Protein AF-A0A2N3W478-F1 (afdb_monomer_lite)

Sequence (252 aa):
MTTDTRVAHWLASALDTPSTAWLEWERGGAALLPTGKAFDAVRISAAIIHAAAQSGSPDAVGPYLDRIVDGPVIHDAYGAGLSYYALVPPGTIHRTTRPGVYWLLPPRGVGHLCAPAGLGQLIHLGRRVGDPPSDPGGPDLDVIAQRCRNITESAADLAHDLRMATEATHRAHGYLVEVRQALNDAAGQMPPDAPARSRVLLSITEACRQLGLTQKEDVPSQQFAHAQRLAECCIAQVALLRGLVEAPAVPP

Secondary structure (DSSP, 8-state):
----HHHHHHHHTTSSSTHHHHHHHHHHS-----SSSS-EEEEEEHHHHHHHHT---HHHHHHHHHHHH-S-EEEESSSSS-EEEEEE-TTSS-TTS-SSS--SS--SSTT----HHHHHHHHHHHHHHSPPP--SS---HHHHHHHHHHHHHTHHHHTT-HHHHHHHHHHHHHHHHHHHHHHHHHHHHS-TT-HHHHHHHHHHHHHHHHHTT-----SHHHHHHHHHHHHHHHHHHHHHHHHHHSS-----

pLDDT: mean 73.3, std 13.93, range [34.97, 95.25]

Radius of gyration: 23.48 Å; chains: 1; bounding box: 64×57×55 Å

Foldseek 3Di:
DPPPVVVLQLQLVQDPDSVQQVVCCVPPVGDDGDAQPSWHKDKDFLVVQCVVQVHSDCVSSVVVCCVPVVADWDFDPPDPTTIIIGTHGRCPPPQCAGPDDHPPDDAPDPPRDDDPVVVVVVVVVVLVVPDDPDPVDQDPLVVLLVLLVCLQVCLVVQLVPQVSLVVLQVSLLVLLVSLLNVLVVLLVPDDPPDPLNVVSVVLSVVSVVLNVPPDPPVHSNVSSVSSNVSSVSSNVSSVSSVCSVPPPDDDD

Structure (mmCIF, N/CA/C/O backbone):
data_AF-A0A2N3W478-F1
#
_entry.id   AF-A0A2N3W478-F1
#
loop_
_atom_site.group_PDB
_atom_site.id
_atom_site.type_symbol
_atom_site.label_atom_id
_atom_site.label_alt_id
_atom_site.label_comp_id
_atom_site.label_asym_id
_atom_site.label_entity_id
_atom_site.label_seq_id
_atom_site.pdbx_PDB_ins_code
_atom_site.Cartn_x
_atom_site.Cartn_y
_atom_site.Cartn_z
_atom_site.occupancy
_atom_site.B_iso_or_equiv
_atom_site.auth_seq_id
_atom_site.auth_comp_id
_atom_site.auth_asym_id
_atom_site.auth_atom_id
_atom_site.pdbx_PDB_model_num
ATOM 1 N N . MET A 1 1 ? -19.132 17.719 11.574 1.00 38.25 1 MET A N 1
ATOM 2 C CA . MET A 1 1 ? -19.525 16.301 11.439 1.00 38.25 1 MET A CA 1
ATOM 3 C C . MET A 1 1 ? -19.625 15.713 12.833 1.00 38.25 1 MET A C 1
ATOM 5 O O . MET A 1 1 ? -18.606 15.374 13.415 1.00 38.25 1 MET A O 1
ATOM 9 N N . THR A 1 2 ? -20.821 15.669 13.416 1.00 40.66 2 THR A N 1
ATOM 10 C CA . THR A 1 2 ? -21.078 14.836 14.596 1.00 40.66 2 THR A CA 1
ATOM 11 C C . THR A 1 2 ? -21.102 13.398 14.108 1.00 40.66 2 THR A C 1
ATOM 13 O O . THR A 1 2 ? -22.142 12.911 13.672 1.00 40.66 2 THR A O 1
ATOM 16 N N . THR A 1 3 ? -19.937 12.750 14.076 1.00 53.34 3 THR A N 1
ATOM 17 C CA . THR A 1 3 ? -19.871 11.292 13.964 1.00 53.34 3 THR A CA 1
ATOM 18 C C . THR A 1 3 ? -20.835 10.745 15.002 1.00 53.34 3 THR A C 1
ATOM 20 O O . THR A 1 3 ? -20.731 11.134 16.168 1.00 53.34 3 THR A O 1
ATOM 23 N N . ASP A 1 4 ? -21.806 9.935 14.576 1.00 65.81 4 ASP A N 1
ATOM 24 C CA . ASP A 1 4 ? -22.757 9.309 15.489 1.00 65.81 4 ASP A CA 1
ATOM 25 C C . ASP A 1 4 ? -21.950 8.692 16.633 1.00 65.81 4 ASP A C 1
ATOM 27 O O . ASP A 1 4 ? -21.116 7.805 16.423 1.00 65.81 4 ASP A O 1
ATOM 31 N N . THR A 1 5 ? -22.121 9.243 17.836 1.00 76.38 5 THR A N 1
ATOM 32 C CA . THR A 1 5 ? -21.303 8.932 19.011 1.00 76.38 5 THR A CA 1
ATOM 33 C C . THR A 1 5 ? -21.305 7.424 19.272 1.00 76.38 5 THR A C 1
ATOM 35 O O . THR A 1 5 ? -20.319 6.875 19.760 1.00 76.38 5 THR A O 1
ATOM 38 N N . ARG A 1 6 ? -22.361 6.721 18.838 1.00 82.00 6 ARG A N 1
ATOM 39 C CA . ARG A 1 6 ? -22.489 5.262 18.904 1.00 82.00 6 ARG A CA 1
ATOM 40 C C . ARG A 1 6 ? -21.488 4.520 18.016 1.00 82.00 6 ARG A C 1
ATOM 42 O O . ARG A 1 6 ? -20.924 3.527 18.468 1.00 82.00 6 ARG A O 1
ATOM 49 N N . VAL A 1 7 ? -21.231 4.995 16.795 1.00 83.50 7 VAL A N 1
ATOM 50 C CA . VAL A 1 7 ? -20.260 4.381 15.868 1.00 83.50 7 VAL A CA 1
ATOM 51 C C . VAL A 1 7 ? -18.844 4.531 16.413 1.00 83.50 7 VAL A C 1
ATOM 53 O O . VAL A 1 7 ? -18.089 3.562 16.451 1.00 83.50 7 VAL A O 1
ATOM 56 N N . ALA A 1 8 ? -18.497 5.723 16.897 1.00 85.62 8 ALA A N 1
ATOM 57 C CA . ALA A 1 8 ? -17.187 5.971 17.485 1.00 85.62 8 ALA A CA 1
ATOM 58 C C . ALA A 1 8 ? -16.980 5.172 18.791 1.00 85.62 8 ALA A C 1
ATOM 60 O O . ALA A 1 8 ? -15.915 4.589 18.983 1.00 85.62 8 ALA A O 1
ATOM 61 N N . HIS A 1 9 ? -18.013 5.024 19.633 1.00 89.25 9 HIS A N 1
ATOM 62 C CA . HIS A 1 9 ? -17.968 4.112 20.786 1.00 89.25 9 HIS A CA 1
ATOM 63 C C . HIS A 1 9 ? -17.749 2.652 20.389 1.00 89.25 9 HIS A C 1
ATOM 65 O O . HIS A 1 9 ? -16.938 1.968 21.014 1.00 89.25 9 HIS A O 1
ATOM 71 N N . TRP A 1 10 ? -18.448 2.172 19.359 1.00 91.56 10 TRP A N 1
ATOM 72 C CA . TRP A 1 10 ? -18.263 0.811 18.862 1.00 91.56 10 TRP A CA 1
ATOM 73 C C . TRP A 1 10 ? -16.839 0.591 18.331 1.00 91.56 10 TRP A C 1
ATOM 75 O O . TRP A 1 10 ? -16.187 -0.369 18.733 1.00 91.56 10 TRP A O 1
ATOM 85 N N . LEU A 1 11 ? -16.304 1.511 17.525 1.00 88.88 11 LEU A N 1
ATOM 86 C CA . LEU A 1 11 ? -14.921 1.443 17.039 1.00 88.88 11 LEU A CA 1
ATOM 87 C C . LEU A 1 11 ? -13.893 1.459 18.184 1.00 88.88 11 LEU A C 1
ATOM 89 O O . LEU A 1 11 ? -12.990 0.623 18.209 1.00 88.88 11 LEU A O 1
ATOM 93 N N . ALA A 1 12 ? -14.056 2.352 19.165 1.00 91.56 12 ALA A N 1
ATOM 94 C CA . ALA A 1 12 ? -13.165 2.452 20.323 1.00 91.56 12 ALA A CA 1
ATOM 95 C C . ALA A 1 12 ? -13.177 1.180 21.192 1.00 91.56 12 ALA A C 1
ATOM 97 O O . ALA A 1 12 ? -12.168 0.853 21.816 1.00 91.56 12 ALA A O 1
ATOM 98 N N . SER A 1 13 ? -14.287 0.430 21.202 1.00 91.19 13 SER A N 1
ATOM 99 C CA . SER A 1 13 ? -14.413 -0.830 21.953 1.00 91.19 13 SER A CA 1
ATOM 100 C C . SER A 1 13 ? -13.508 -1.964 21.448 1.00 91.19 13 SER A C 1
ATOM 102 O O . SER A 1 13 ? -13.367 -2.981 22.125 1.00 91.19 13 SER A O 1
ATOM 104 N N . ALA A 1 14 ? -12.861 -1.800 20.287 1.00 89.75 14 ALA A N 1
ATOM 105 C CA . ALA A 1 14 ? -11.840 -2.731 19.812 1.00 89.75 14 ALA A CA 1
ATOM 106 C C . ALA A 1 14 ? -10.592 -2.765 20.721 1.00 89.75 14 ALA A C 1
ATOM 108 O O . ALA A 1 14 ? -9.915 -3.793 20.797 1.00 89.75 14 ALA A O 1
ATOM 109 N N . LEU A 1 15 ? -10.288 -1.660 21.412 1.00 90.44 15 LEU A N 1
ATOM 110 C CA . LEU A 1 15 ? -9.182 -1.553 22.365 1.00 90.44 15 LEU A CA 1
ATOM 111 C C . LEU A 1 15 ? -9.596 -2.048 23.755 1.00 90.44 15 LEU A C 1
ATOM 113 O O . LEU A 1 15 ? -10.727 -1.843 24.185 1.00 90.44 15 LEU A O 1
ATOM 117 N N . ASP A 1 16 ? -8.642 -2.612 24.502 1.00 91.38 16 ASP A N 1
ATOM 118 C CA . ASP A 1 16 ? -8.857 -2.966 25.916 1.00 91.38 16 ASP A CA 1
ATOM 119 C C . ASP A 1 16 ? -9.145 -1.734 26.789 1.00 91.38 16 ASP A C 1
ATOM 121 O O . ASP A 1 16 ? -9.854 -1.824 27.789 1.00 91.38 16 ASP A O 1
ATOM 125 N N . THR A 1 17 ? -8.650 -0.569 26.363 1.00 95.25 17 THR A N 1
ATOM 126 C CA . THR A 1 17 ? -8.868 0.728 27.007 1.00 95.25 17 THR A CA 1
ATOM 127 C C . THR A 1 17 ? -9.455 1.711 25.982 1.00 95.25 17 THR A C 1
ATOM 129 O O . THR A 1 17 ? -8.699 2.408 25.304 1.00 95.25 17 THR A O 1
ATOM 132 N N . PRO A 1 18 ? -10.793 1.804 25.834 1.00 93.69 18 PRO A N 1
ATOM 133 C CA . PRO A 1 18 ? -11.422 2.638 24.802 1.00 93.69 18 PRO A CA 1
ATOM 134 C C . PRO A 1 18 ? -11.070 4.132 24.873 1.00 93.69 18 PRO A C 1
ATOM 136 O O . PRO A 1 18 ? -11.060 4.801 23.843 1.00 93.69 18 PRO A O 1
ATOM 139 N N . SER A 1 19 ? -10.740 4.665 26.060 1.00 93.56 19 SER A N 1
ATOM 140 C CA . SER A 1 19 ? -10.262 6.050 26.246 1.00 93.56 19 SER A CA 1
ATOM 141 C C . SER A 1 19 ? -9.011 6.381 25.431 1.00 93.56 19 SER A C 1
ATOM 143 O O . SER A 1 19 ? -8.827 7.539 25.061 1.00 93.56 19 SER A O 1
ATOM 145 N N . THR A 1 20 ? -8.194 5.383 25.084 1.00 93.56 20 THR A N 1
ATOM 146 C CA . THR A 1 20 ? -7.028 5.563 24.214 1.00 93.56 20 THR A CA 1
ATOM 147 C C . THR A 1 20 ? -7.430 6.012 22.809 1.00 93.56 20 THR A C 1
ATOM 149 O O . THR A 1 20 ? -6.834 6.958 22.305 1.00 93.56 20 THR A O 1
ATOM 152 N N . ALA A 1 21 ? -8.468 5.420 22.202 1.00 92.31 21 ALA A N 1
ATOM 153 C CA . ALA A 1 21 ? -8.918 5.825 20.865 1.00 92.31 21 ALA A CA 1
ATOM 154 C C . ALA A 1 21 ? -9.397 7.281 20.842 1.00 92.31 21 ALA A C 1
ATOM 156 O O . ALA A 1 21 ? -9.048 8.031 19.937 1.00 92.31 21 ALA A O 1
ATOM 157 N N . TRP A 1 22 ? -10.148 7.697 21.865 1.00 93.81 22 TRP A N 1
ATOM 158 C CA . TRP A 1 22 ? -10.624 9.076 21.987 1.00 93.81 22 TRP A CA 1
ATOM 159 C C . TRP A 1 22 ? -9.470 10.068 22.102 1.00 93.81 22 TRP A C 1
ATOM 161 O O . TRP A 1 22 ? -9.439 11.060 21.379 1.00 93.81 22 TRP A O 1
ATOM 171 N N . LEU A 1 23 ? -8.484 9.758 22.946 1.00 91.75 23 LEU A N 1
ATOM 172 C CA . LEU A 1 23 ? -7.298 10.591 23.119 1.00 91.75 23 LEU A CA 1
ATOM 173 C C . LEU A 1 23 ? -6.479 10.709 21.826 1.00 91.75 23 LEU A C 1
ATOM 175 O O . LEU A 1 23 ? -5.970 11.783 21.509 1.00 91.75 23 LEU A O 1
ATOM 179 N N . GLU A 1 24 ? -6.338 9.611 21.084 1.00 91.12 24 GLU A N 1
ATOM 180 C CA . GLU A 1 24 ? -5.641 9.583 19.796 1.00 91.12 24 GLU A CA 1
ATOM 181 C C . GLU A 1 24 ? -6.399 10.373 18.721 1.00 91.12 24 GLU A C 1
ATOM 183 O O . GLU A 1 24 ? -5.792 11.178 18.012 1.00 91.12 24 GLU A O 1
ATOM 188 N N . TRP A 1 25 ? -7.726 10.238 18.646 1.00 89.50 25 TRP A N 1
ATOM 189 C CA . TRP A 1 25 ? -8.553 11.046 17.748 1.00 89.50 25 TRP A CA 1
ATOM 190 C C . TRP A 1 25 ? -8.471 12.540 18.069 1.00 89.50 25 TRP A C 1
ATOM 192 O O . TRP A 1 25 ? -8.312 13.340 17.150 1.00 89.50 25 TRP A O 1
ATOM 202 N N . GLU A 1 26 ? -8.514 12.922 19.347 1.00 90.38 26 GLU A N 1
ATOM 203 C CA . GLU A 1 26 ? -8.394 14.322 19.774 1.00 90.38 26 GLU A CA 1
ATOM 204 C C . GLU A 1 26 ? -7.015 14.920 19.468 1.00 90.38 26 GLU A C 1
ATOM 206 O O . GLU A 1 26 ? -6.920 16.083 19.078 1.00 90.38 26 GLU A O 1
ATOM 211 N N . ARG A 1 27 ? -5.937 14.146 19.647 1.00 85.25 27 ARG A N 1
ATOM 212 C CA . ARG A 1 27 ? -4.558 14.646 19.509 1.00 85.25 27 ARG A CA 1
ATOM 213 C C . ARG A 1 27 ? -3.998 14.559 18.096 1.00 85.25 27 ARG A C 1
ATOM 215 O O . ARG A 1 27 ? -3.199 15.408 17.716 1.00 85.25 27 ARG A O 1
ATOM 222 N N . GLY A 1 28 ? -4.347 13.511 17.357 1.00 72.62 28 GLY A N 1
ATOM 223 C CA . GLY A 1 28 ? -3.709 13.156 16.088 1.00 72.62 28 GLY A CA 1
ATOM 224 C C . GLY A 1 28 ? -4.679 12.935 14.933 1.00 72.62 28 GLY A C 1
ATOM 225 O O . GLY A 1 28 ? -4.234 12.653 13.824 1.00 72.62 28 GLY A O 1
ATOM 226 N N . GLY A 1 29 ? -5.992 13.036 15.166 1.00 80.00 29 GLY A N 1
ATOM 227 C CA . GLY A 1 29 ? -7.019 12.847 14.138 1.00 80.00 29 GLY A CA 1
ATOM 228 C C . GLY A 1 29 ? -7.206 11.399 13.665 1.00 80.00 29 GLY A C 1
ATOM 229 O O . GLY A 1 29 ? -8.068 11.146 12.827 1.00 80.00 29 GLY A O 1
ATOM 230 N N . ALA A 1 30 ? -6.443 10.439 14.196 1.00 84.25 30 ALA A N 1
ATOM 231 C CA . ALA A 1 30 ? -6.532 9.019 13.867 1.00 84.25 30 ALA A CA 1
ATOM 232 C C . ALA A 1 30 ? -6.141 8.160 15.079 1.00 84.25 30 ALA A C 1
ATOM 234 O O . ALA A 1 30 ? -5.284 8.563 15.859 1.00 84.25 30 ALA A O 1
ATOM 235 N N . ALA A 1 31 ? -6.752 6.977 15.202 1.00 87.56 31 ALA A N 1
ATOM 236 C CA . ALA A 1 31 ? -6.444 5.992 16.237 1.00 87.56 31 ALA A CA 1
ATOM 237 C C . ALA A 1 31 ? -6.191 4.616 15.613 1.00 87.56 31 ALA A C 1
ATOM 239 O O . ALA A 1 31 ? -6.851 4.247 14.635 1.00 87.56 31 ALA A O 1
ATOM 240 N N . LEU A 1 32 ? -5.260 3.848 16.181 1.00 88.38 32 LEU A N 1
ATOM 241 C CA . LEU A 1 32 ? -4.978 2.483 15.727 1.00 88.38 32 LEU A CA 1
ATOM 242 C C . LEU A 1 32 ? -5.897 1.488 16.440 1.00 88.38 32 LEU A C 1
ATOM 244 O O . LEU A 1 32 ? -5.800 1.278 17.646 1.00 88.38 32 LEU A O 1
ATOM 248 N N . LEU A 1 33 ? -6.777 0.835 15.678 1.00 87.38 33 LEU A N 1
ATOM 249 C CA . LEU A 1 33 ? -7.754 -0.111 16.217 1.00 87.38 33 LEU A CA 1
ATOM 250 C C . LEU A 1 33 ? -7.366 -1.557 15.867 1.00 87.38 33 LEU A C 1
ATOM 252 O O . LEU A 1 33 ? -7.196 -1.875 14.685 1.00 87.38 33 LEU A O 1
ATOM 256 N N . PRO A 1 34 ? -7.228 -2.459 16.856 1.00 85.81 34 PRO A N 1
ATOM 257 C CA . PRO A 1 34 ? -6.889 -3.849 16.597 1.00 85.81 34 PRO A CA 1
ATOM 258 C C . PRO A 1 34 ? -8.088 -4.603 16.013 1.00 85.81 34 PRO A C 1
ATOM 260 O O . PRO A 1 34 ? -9.225 -4.477 16.463 1.00 85.81 34 PRO A O 1
ATOM 263 N N . THR A 1 35 ? -7.813 -5.453 15.032 1.00 85.94 35 THR A N 1
ATOM 264 C CA . THR A 1 35 ? -8.808 -6.318 14.387 1.00 85.94 35 THR A CA 1
ATOM 265 C C . THR A 1 35 ? -8.951 -7.673 15.091 1.00 85.94 35 THR A C 1
ATOM 267 O O . THR A 1 35 ? -8.080 -8.142 15.833 1.00 85.94 35 THR A O 1
ATOM 270 N N . GLY A 1 36 ? -10.085 -8.324 14.852 1.00 81.38 36 GLY A N 1
ATOM 271 C CA . GLY A 1 36 ? -10.502 -9.629 15.359 1.00 81.38 36 GLY A CA 1
ATOM 272 C C . GLY A 1 36 ? -10.881 -9.663 16.838 1.00 81.38 36 GLY A C 1
ATOM 273 O O . GLY A 1 36 ? -10.791 -10.720 17.461 1.00 81.38 36 GLY A O 1
ATOM 274 N N . LYS A 1 37 ? -11.289 -8.512 17.389 1.00 84.50 37 LYS A N 1
ATOM 275 C CA . LYS A 1 37 ? -12.101 -8.412 18.614 1.00 84.50 37 LYS A CA 1
ATOM 276 C C . LYS A 1 37 ? -13.509 -7.931 18.273 1.00 84.50 37 LYS A C 1
ATOM 278 O O . LYS A 1 37 ? -14.432 -8.733 18.272 1.00 84.50 37 LYS A O 1
ATOM 283 N N . ALA A 1 38 ? -13.651 -6.646 17.950 1.00 87.00 38 ALA A N 1
ATOM 284 C CA . ALA A 1 38 ? -14.941 -6.044 17.606 1.00 87.00 38 ALA A CA 1
ATOM 285 C C . ALA A 1 38 ? -15.313 -6.244 16.125 1.00 87.00 38 ALA A C 1
ATOM 287 O O . ALA A 1 38 ? -16.485 -6.392 15.795 1.00 87.00 38 ALA A O 1
ATOM 288 N N . PHE A 1 39 ? -14.311 -6.266 15.245 1.00 88.38 39 PHE A N 1
ATOM 289 C CA . PHE A 1 39 ? -14.450 -6.439 13.800 1.00 88.38 39 PHE A CA 1
ATOM 290 C C . PHE A 1 39 ? -13.136 -6.957 13.208 1.00 88.38 39 PHE A C 1
ATOM 292 O O . PHE A 1 39 ? -12.075 -6.790 13.810 1.00 88.38 39 PHE A O 1
ATOM 299 N N . ASP A 1 40 ? -13.194 -7.537 12.017 1.00 86.69 40 ASP A N 1
ATOM 300 C CA . ASP A 1 40 ? -12.048 -7.667 11.115 1.00 86.69 40 ASP A CA 1
ATOM 301 C C . ASP A 1 40 ? -12.148 -6.615 9.996 1.00 86.69 40 ASP A C 1
ATOM 303 O O . ASP A 1 40 ? -13.207 -6.026 9.782 1.00 86.69 40 ASP A O 1
ATOM 307 N N . ALA A 1 41 ? -11.051 -6.362 9.278 1.00 87.31 41 ALA A N 1
ATOM 308 C CA . ALA A 1 41 ? -11.027 -5.411 8.167 1.00 87.31 41 ALA A CA 1
ATOM 309 C C . ALA A 1 41 ? -10.408 -6.045 6.918 1.00 87.31 41 ALA A C 1
ATOM 311 O O . ALA A 1 41 ? -9.288 -6.561 6.965 1.00 87.31 41 ALA A O 1
ATOM 312 N N . VAL A 1 42 ? -11.124 -5.973 5.796 1.00 86.44 42 VAL A N 1
ATOM 313 C CA . VAL A 1 42 ? -10.635 -6.415 4.486 1.00 86.44 42 VAL A CA 1
ATOM 314 C C . VAL A 1 42 ? -10.192 -5.193 3.695 1.00 86.44 42 VAL A C 1
ATOM 316 O O . VAL A 1 42 ? -11.011 -4.341 3.358 1.00 86.44 42 VAL A O 1
ATOM 319 N N . ARG A 1 43 ? -8.892 -5.110 3.393 1.00 86.62 43 ARG A N 1
ATOM 320 C CA . ARG A 1 43 ? -8.332 -4.051 2.547 1.00 86.62 43 ARG A CA 1
ATOM 321 C C . ARG A 1 43 ? -8.582 -4.368 1.073 1.00 86.62 43 ARG A C 1
ATOM 323 O O . ARG A 1 43 ? -8.152 -5.409 0.582 1.00 86.62 43 ARG A O 1
ATOM 330 N N . ILE A 1 44 ? -9.210 -3.438 0.367 1.00 83.75 44 ILE A N 1
ATOM 331 C CA . ILE A 1 44 ? -9.535 -3.510 -1.057 1.00 83.75 44 ILE A CA 1
ATOM 332 C C . ILE A 1 44 ? -8.904 -2.299 -1.749 1.00 83.75 44 ILE A C 1
ATOM 334 O O . ILE A 1 44 ? -9.025 -1.169 -1.279 1.00 83.75 44 ILE A O 1
ATOM 338 N N . SER A 1 45 ? -8.215 -2.524 -2.868 1.00 85.25 45 SER A N 1
ATOM 339 C CA . SER A 1 45 ? -7.643 -1.433 -3.668 1.00 85.25 45 SER A CA 1
ATOM 340 C C . SER A 1 45 ? -8.747 -0.550 -4.252 1.00 85.25 45 SER A C 1
ATOM 342 O O . SER A 1 45 ? -9.725 -1.069 -4.796 1.00 85.25 45 SER A O 1
ATOM 344 N N . ALA A 1 46 ? -8.570 0.775 -4.216 1.00 81.94 46 ALA A N 1
ATOM 345 C CA . ALA A 1 46 ? -9.487 1.706 -4.868 1.00 81.94 46 ALA A CA 1
ATOM 346 C C . ALA A 1 46 ? -9.646 1.422 -6.361 1.00 81.94 46 ALA A C 1
ATOM 348 O O . ALA A 1 46 ? -10.754 1.544 -6.865 1.00 81.94 46 ALA A O 1
ATOM 349 N N . ALA A 1 47 ? -8.600 0.947 -7.048 1.00 79.44 47 ALA A N 1
ATOM 350 C CA . ALA A 1 47 ? -8.695 0.589 -8.463 1.00 79.44 47 ALA A CA 1
ATOM 351 C C . ALA A 1 47 ? -9.778 -0.477 -8.724 1.00 79.44 47 ALA A C 1
ATOM 353 O O . ALA A 1 47 ? -10.511 -0.381 -9.703 1.00 79.44 47 ALA A O 1
ATOM 354 N N . ILE A 1 48 ? -9.924 -1.456 -7.822 1.00 85.81 48 ILE A N 1
ATOM 355 C CA . ILE A 1 48 ? -10.949 -2.507 -7.930 1.00 85.81 48 ILE A CA 1
ATOM 356 C C . ILE A 1 48 ? -12.340 -1.916 -7.687 1.00 85.81 48 ILE A C 1
ATOM 358 O O . ILE A 1 48 ? -13.258 -2.163 -8.466 1.00 85.81 48 ILE A O 1
ATOM 362 N N . ILE A 1 49 ? -12.495 -1.116 -6.627 1.00 85.56 49 ILE A N 1
ATOM 363 C CA . ILE A 1 49 ? -13.780 -0.493 -6.285 1.00 85.56 49 ILE A CA 1
ATOM 364 C C . ILE A 1 49 ? -14.233 0.480 -7.373 1.00 85.56 49 ILE A C 1
ATOM 366 O O . ILE A 1 49 ? -15.386 0.432 -7.788 1.00 85.56 49 ILE A O 1
ATOM 370 N N . HIS A 1 50 ? -13.338 1.334 -7.867 1.00 86.75 50 HIS A N 1
ATOM 371 C CA . HIS A 1 50 ? -13.651 2.337 -8.885 1.00 86.75 50 HIS A CA 1
ATOM 372 C C . HIS A 1 50 ? -13.966 1.702 -10.233 1.00 86.75 50 HIS A C 1
ATOM 374 O O . HIS A 1 50 ? -14.887 2.153 -10.907 1.00 86.75 50 HIS A O 1
ATOM 380 N N . ALA A 1 51 ? -13.264 0.627 -10.608 1.00 83.50 51 ALA A N 1
ATOM 381 C CA . ALA A 1 51 ? -13.601 -0.144 -11.801 1.00 83.50 51 ALA A CA 1
ATOM 382 C C . ALA A 1 51 ? -14.995 -0.781 -11.682 1.00 83.50 51 ALA A C 1
ATOM 384 O O . ALA A 1 51 ? -15.793 -0.694 -12.613 1.00 83.50 51 ALA A O 1
ATOM 385 N N . ALA A 1 52 ? -15.317 -1.368 -10.525 1.00 85.06 52 ALA A N 1
ATOM 386 C 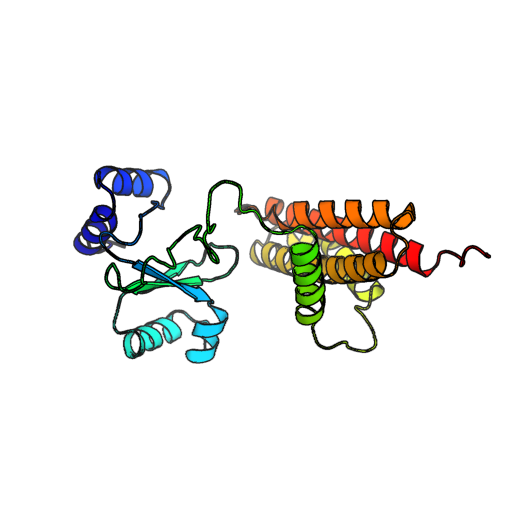CA . ALA A 1 52 ? -16.617 -1.991 -10.284 1.00 85.06 52 ALA A CA 1
ATOM 387 C C . ALA A 1 52 ? -17.765 -0.962 -10.238 1.00 85.06 52 ALA A C 1
ATOM 389 O O . ALA A 1 52 ? -18.832 -1.195 -10.803 1.00 85.06 52 ALA A O 1
ATOM 390 N N . ALA A 1 53 ? -17.524 0.200 -9.627 1.00 85.81 53 ALA A N 1
ATOM 391 C CA . ALA A 1 53 ? -18.461 1.321 -9.573 1.00 85.81 53 ALA A CA 1
ATOM 392 C C . ALA A 1 53 ? -18.501 2.153 -10.870 1.00 85.81 53 ALA A C 1
ATOM 394 O O . ALA A 1 53 ? -19.323 3.061 -10.983 1.00 85.81 53 ALA A O 1
ATOM 395 N N . GLN A 1 54 ? -17.601 1.879 -11.824 1.00 88.31 54 GLN A N 1
ATOM 396 C CA . GLN A 1 54 ? -17.366 2.670 -13.040 1.00 88.31 54 GLN A CA 1
ATOM 397 C C . GLN A 1 54 ? -17.165 4.171 -12.760 1.00 88.31 54 GLN A C 1
ATOM 399 O O . GLN A 1 54 ? -17.540 5.031 -13.556 1.00 88.31 54 GLN A O 1
ATOM 404 N N . SER A 1 55 ? -16.597 4.500 -11.598 1.00 84.31 55 SER A N 1
ATOM 405 C CA . SER A 1 55 ? -16.406 5.873 -11.137 1.00 84.31 55 SER A CA 1
ATOM 406 C C . SER A 1 55 ? -15.412 5.934 -9.981 1.00 84.31 55 SER A C 1
ATOM 408 O O . SER A 1 55 ? -15.414 5.068 -9.110 1.00 84.31 55 SER A O 1
ATOM 410 N N . GLY A 1 56 ? -14.596 6.990 -9.947 1.00 79.94 56 GLY A N 1
ATOM 411 C CA . GLY A 1 56 ? -13.780 7.355 -8.782 1.00 79.94 56 GLY A CA 1
ATOM 412 C C . GLY A 1 56 ? -14.448 8.379 -7.858 1.00 79.94 56 GLY A C 1
ATOM 413 O O . GLY A 1 56 ? -13.887 8.720 -6.819 1.00 79.94 56 GLY A O 1
ATOM 414 N N . SER A 1 57 ? -15.628 8.892 -8.232 1.00 82.69 57 SER A N 1
ATOM 415 C CA . SER A 1 57 ? -16.337 9.904 -7.444 1.00 82.69 57 SER A CA 1
ATOM 416 C C . SER A 1 57 ? -16.948 9.284 -6.181 1.00 82.69 57 SER A C 1
ATOM 418 O O . SER A 1 57 ? -17.703 8.313 -6.302 1.00 82.69 57 SER A O 1
ATOM 420 N N . PRO A 1 58 ? -16.709 9.854 -4.982 1.00 79.94 58 PRO A N 1
ATOM 421 C CA . PRO A 1 58 ? -17.346 9.404 -3.745 1.00 79.94 58 PRO A CA 1
ATOM 422 C C . PRO A 1 58 ? -18.878 9.341 -3.832 1.00 79.94 58 PRO A C 1
ATOM 424 O O . PRO A 1 58 ? -19.471 8.394 -3.318 1.00 79.94 58 PRO A O 1
ATOM 427 N N . ASP A 1 59 ? -19.501 10.280 -4.553 1.00 84.25 59 ASP A N 1
ATOM 428 C CA . ASP A 1 59 ? -20.961 10.367 -4.710 1.00 84.25 59 ASP A CA 1
ATOM 429 C C . ASP A 1 59 ? -21.549 9.195 -5.510 1.00 84.25 59 ASP A C 1
ATOM 431 O O . ASP A 1 59 ? -22.715 8.846 -5.344 1.00 84.25 59 ASP A O 1
ATOM 435 N N . ALA A 1 60 ? -20.744 8.567 -6.370 1.00 84.06 60 ALA A N 1
ATOM 436 C CA . ALA A 1 60 ? -21.138 7.381 -7.127 1.00 84.06 60 ALA A CA 1
ATOM 437 C C . ALA A 1 60 ? -20.723 6.084 -6.414 1.00 84.06 60 ALA A C 1
ATOM 439 O O . ALA A 1 60 ? -21.474 5.108 -6.393 1.00 84.06 60 ALA A O 1
ATOM 440 N N . VAL A 1 61 ? -19.534 6.076 -5.804 1.00 86.88 61 VAL A N 1
ATOM 441 C CA . VAL A 1 61 ? -18.972 4.902 -5.125 1.00 86.88 61 VAL A CA 1
ATOM 442 C C . VAL A 1 61 ? -19.734 4.575 -3.840 1.00 86.88 61 VAL A C 1
ATOM 444 O O . VAL A 1 61 ? -19.979 3.401 -3.577 1.00 86.88 61 VAL A O 1
ATOM 447 N N . GLY A 1 62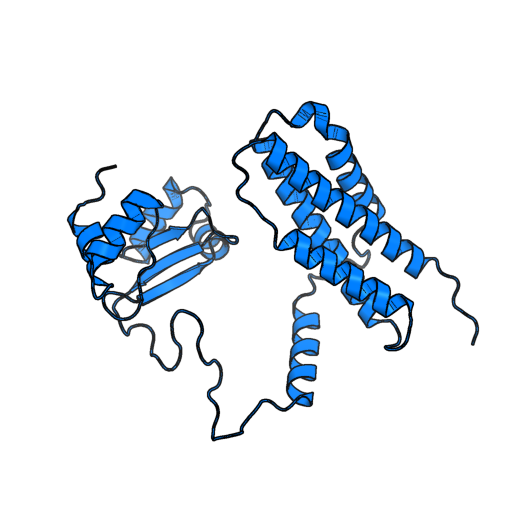 ? -20.150 5.578 -3.060 1.00 86.88 62 GLY A N 1
ATOM 448 C CA . GLY A 1 62 ? -20.893 5.379 -1.810 1.00 86.88 62 GLY A CA 1
ATOM 449 C C . GLY A 1 62 ? -22.190 4.581 -2.006 1.00 86.88 62 GLY A C 1
ATOM 450 O O . GLY A 1 62 ? -22.295 3.480 -1.466 1.00 86.88 62 GLY A O 1
ATOM 451 N N . PRO A 1 63 ? -23.140 5.054 -2.838 1.00 89.62 63 PRO A N 1
ATOM 452 C CA . PRO A 1 63 ? -24.378 4.324 -3.135 1.00 89.62 63 PRO A CA 1
ATOM 453 C C . PRO A 1 63 ? -24.163 2.980 -3.845 1.00 89.62 63 PRO A C 1
ATOM 455 O O . PRO A 1 63 ? -25.019 2.096 -3.804 1.00 89.62 63 PRO A O 1
ATOM 458 N N . TYR A 1 64 ? -23.046 2.810 -4.556 1.00 90.06 64 TYR A N 1
ATOM 459 C CA . TYR A 1 64 ? -22.678 1.518 -5.129 1.00 90.06 64 TYR A CA 1
ATOM 460 C C . TYR A 1 64 ? -22.265 0.519 -4.039 1.00 90.06 64 TYR A C 1
ATOM 462 O O . TYR A 1 64 ? -22.790 -0.592 -4.008 1.00 90.06 64 TYR A O 1
ATOM 470 N N . LEU A 1 65 ? -21.365 0.917 -3.135 1.00 85.75 65 LEU A N 1
ATOM 471 C CA . LEU A 1 65 ? -20.896 0.071 -2.037 1.00 85.75 65 LEU A CA 1
ATOM 472 C C . LEU A 1 65 ? -22.019 -0.280 -1.061 1.00 85.75 65 LEU A C 1
ATOM 474 O O . LEU A 1 65 ? -22.101 -1.435 -0.656 1.00 85.75 65 LEU A O 1
ATOM 478 N N . ASP A 1 66 ? -22.897 0.673 -0.750 1.00 85.31 66 ASP A N 1
ATOM 479 C CA . ASP A 1 66 ? -24.062 0.464 0.118 1.00 85.31 66 ASP A CA 1
ATOM 480 C C . ASP A 1 66 ? -24.941 -0.696 -0.383 1.00 85.31 66 ASP A C 1
ATOM 482 O O . ASP A 1 66 ? -25.276 -1.606 0.368 1.00 85.31 66 ASP A O 1
ATOM 486 N N . ARG A 1 67 ? -25.199 -0.752 -1.697 1.00 85.25 67 ARG A N 1
ATOM 487 C CA . ARG A 1 67 ? -26.010 -1.817 -2.314 1.00 85.25 67 ARG A CA 1
ATOM 488 C C . ARG A 1 67 ? -25.333 -3.186 -2.371 1.00 85.25 67 ARG A C 1
ATOM 490 O O . ARG A 1 67 ? -26.034 -4.190 -2.441 1.00 85.25 67 ARG A O 1
ATOM 497 N N . ILE A 1 68 ? -24.004 -3.230 -2.470 1.00 85.88 68 ILE A N 1
ATOM 498 C CA . ILE A 1 68 ? -23.261 -4.468 -2.764 1.00 85.88 68 ILE A CA 1
ATOM 499 C C . ILE A 1 68 ? -22.674 -5.095 -1.499 1.00 85.88 68 ILE A C 1
ATOM 501 O O . ILE A 1 68 ? -22.645 -6.318 -1.384 1.00 85.88 68 ILE A O 1
ATOM 505 N N . VAL A 1 69 ? -22.163 -4.271 -0.582 1.00 81.25 69 VAL A N 1
ATOM 506 C CA . VAL A 1 69 ? -21.477 -4.726 0.635 1.00 81.25 69 VAL A CA 1
ATOM 507 C C . VAL A 1 69 ? -22.438 -4.806 1.821 1.00 81.25 69 VAL A C 1
ATOM 509 O O . VAL A 1 69 ? -22.191 -5.619 2.706 1.00 81.25 69 VAL A O 1
ATOM 512 N N . ASP A 1 70 ? -23.513 -4.003 1.826 1.00 79.94 70 ASP A N 1
ATOM 513 C CA . ASP A 1 70 ? -24.510 -3.945 2.909 1.00 79.94 70 ASP A CA 1
ATOM 514 C C . ASP A 1 70 ? -23.846 -3.819 4.295 1.00 79.94 70 ASP A C 1
ATOM 516 O O . ASP A 1 70 ? -24.070 -4.596 5.224 1.00 79.94 70 ASP A O 1
ATOM 520 N N . GLY A 1 71 ? -22.907 -2.874 4.410 1.00 83.69 71 GLY A N 1
ATOM 521 C CA . GLY A 1 71 ? -22.083 -2.746 5.603 1.00 83.69 71 GLY A CA 1
ATOM 522 C C . GLY A 1 71 ? -21.089 -1.583 5.575 1.00 83.69 71 GLY A C 1
ATOM 523 O O . GLY A 1 71 ? -20.877 -0.944 4.542 1.00 83.69 71 GLY A O 1
ATOM 524 N N . PRO A 1 72 ? -20.461 -1.288 6.727 1.00 85.69 72 PRO A N 1
ATOM 525 C CA . PRO A 1 72 ? -19.559 -0.156 6.869 1.00 85.69 72 PRO A CA 1
ATOM 526 C C . PRO A 1 72 ? -18.250 -0.363 6.097 1.00 85.69 72 PRO A C 1
ATOM 528 O O . PRO A 1 72 ? -17.527 -1.345 6.286 1.00 85.69 72 PRO A O 1
ATOM 531 N N . VAL A 1 73 ? -17.911 0.631 5.277 1.00 87.38 73 VAL A N 1
ATOM 532 C CA . VAL A 1 73 ? -16.645 0.708 4.547 1.00 87.38 73 VAL A CA 1
ATOM 533 C C . VAL A 1 73 ? -15.942 2.011 4.906 1.00 87.38 73 VAL A C 1
ATOM 535 O O . VAL A 1 73 ? -16.513 3.093 4.784 1.00 87.38 73 VAL A O 1
ATOM 538 N N . ILE A 1 74 ? -14.683 1.915 5.324 1.00 87.50 74 ILE A N 1
ATOM 539 C CA . ILE A 1 74 ? -13.816 3.074 5.543 1.00 87.50 74 ILE A CA 1
ATOM 540 C C . ILE A 1 74 ? -13.017 3.315 4.266 1.00 87.50 74 ILE A C 1
ATOM 542 O O . ILE A 1 74 ? -12.345 2.411 3.779 1.00 87.50 74 ILE A O 1
ATOM 546 N N . HIS A 1 75 ? -13.052 4.530 3.731 1.00 86.62 75 HIS A N 1
ATOM 547 C CA . HIS A 1 75 ? -12.161 4.932 2.647 1.00 86.62 75 HIS A CA 1
ATOM 548 C C . HIS A 1 75 ? -10.943 5.660 3.228 1.00 86.62 75 HIS A C 1
ATOM 550 O O . HIS A 1 75 ? -11.082 6.724 3.832 1.00 86.62 75 HIS A O 1
ATOM 556 N N . ASP A 1 76 ? -9.754 5.088 3.050 1.00 81.00 76 ASP A N 1
ATOM 557 C CA . ASP A 1 76 ? -8.483 5.740 3.357 1.00 81.00 76 ASP A CA 1
ATOM 558 C C . ASP A 1 76 ? -8.011 6.528 2.134 1.00 81.00 76 ASP A C 1
ATOM 560 O O . ASP A 1 76 ? -7.417 5.985 1.197 1.00 81.00 76 ASP A O 1
ATOM 564 N N . ALA A 1 77 ? -8.306 7.825 2.167 1.00 68.44 77 ALA A N 1
ATOM 565 C CA . ALA A 1 77 ? -7.898 8.777 1.145 1.00 68.44 77 ALA A CA 1
ATOM 566 C C . ALA A 1 77 ? -6.447 9.272 1.316 1.00 68.44 77 ALA A C 1
ATOM 568 O O . ALA A 1 77 ? -5.983 10.055 0.490 1.00 68.44 77 ALA A O 1
ATOM 569 N N . TYR A 1 78 ? -5.742 8.862 2.380 1.00 62.62 78 TYR A N 1
ATOM 570 C CA . TYR A 1 78 ? -4.451 9.435 2.780 1.00 62.62 78 TYR A CA 1
ATOM 571 C C . TYR A 1 78 ? -3.264 8.458 2.667 1.00 62.62 78 TYR A C 1
ATOM 573 O O . TYR A 1 78 ? -2.118 8.890 2.789 1.00 62.62 78 TYR A O 1
ATOM 581 N N . GLY A 1 79 ? -3.496 7.162 2.432 1.00 55.62 79 GLY A N 1
ATOM 582 C CA . GLY A 1 79 ? -2.443 6.155 2.248 1.00 55.62 79 GLY A CA 1
ATOM 583 C C . GLY A 1 79 ? -1.805 6.121 0.846 1.00 55.62 79 GLY A C 1
ATOM 584 O O . GLY A 1 79 ? -2.422 6.496 -0.147 1.00 55.62 79 GLY A O 1
ATOM 585 N N . ALA A 1 80 ? -0.587 5.560 0.744 1.00 44.72 80 ALA A N 1
ATOM 586 C CA . ALA A 1 80 ? 0.206 5.403 -0.497 1.00 44.72 80 ALA A CA 1
ATOM 587 C C . ALA A 1 80 ? -0.459 4.561 -1.614 1.00 44.72 80 ALA A C 1
ATOM 589 O O . ALA A 1 80 ? 0.069 4.424 -2.713 1.00 44.72 80 ALA A O 1
ATOM 590 N N . GLY A 1 81 ? -1.626 3.987 -1.339 1.00 54.38 81 GLY A N 1
ATOM 591 C CA . GLY A 1 81 ? -2.528 3.454 -2.344 1.00 54.38 81 GLY A CA 1
ATOM 592 C C . GLY A 1 81 ? -3.934 3.584 -1.793 1.00 54.38 81 GLY A C 1
ATOM 593 O O . GLY A 1 81 ? -4.252 2.891 -0.824 1.00 54.38 81 GLY A O 1
ATOM 594 N N . LEU A 1 82 ? -4.733 4.481 -2.377 1.00 74.75 82 LEU A N 1
ATOM 595 C CA . LEU A 1 82 ? -6.151 4.687 -2.067 1.00 74.75 82 LEU A CA 1
ATOM 596 C C . LEU A 1 82 ? -6.810 3.326 -1.794 1.00 74.75 82 LEU A C 1
ATOM 598 O O . LEU A 1 82 ? -6.797 2.439 -2.653 1.00 74.75 82 LEU A O 1
ATOM 602 N N . SER A 1 83 ? -7.281 3.110 -0.568 1.00 82.88 83 SER A N 1
ATOM 603 C CA . SER A 1 83 ? -7.764 1.800 -0.120 1.00 82.88 83 SER A CA 1
ATOM 604 C C . SER A 1 83 ? -9.113 1.934 0.569 1.00 82.88 83 SER A C 1
ATOM 606 O O . SER A 1 83 ? -9.345 2.855 1.346 1.00 82.88 83 SER A O 1
ATOM 608 N N . TYR A 1 84 ? -9.992 0.975 0.309 1.00 86.62 84 TYR A N 1
ATOM 609 C CA . TYR A 1 84 ? -11.250 0.802 1.019 1.00 86.62 84 TYR A CA 1
ATOM 610 C C . TYR A 1 84 ? -11.092 -0.349 2.013 1.00 86.62 84 TYR A C 1
ATOM 612 O O . TYR A 1 84 ? -10.535 -1.392 1.675 1.00 86.62 84 TYR A O 1
ATOM 620 N N . TYR A 1 85 ? -11.572 -0.171 3.236 1.00 88.38 85 TYR A N 1
ATOM 621 C CA . TYR A 1 85 ? -11.560 -1.177 4.288 1.00 88.38 85 TYR A CA 1
ATOM 622 C C . TYR A 1 85 ? -12.998 -1.536 4.634 1.00 88.38 85 TYR A C 1
ATOM 624 O O . TYR A 1 85 ? -13.677 -0.782 5.331 1.00 88.38 85 TYR A O 1
ATOM 632 N N . ALA A 1 86 ? -13.468 -2.676 4.135 1.00 89.75 86 ALA A N 1
ATOM 633 C CA . ALA A 1 86 ? -14.761 -3.217 4.537 1.00 89.75 86 ALA A CA 1
ATOM 634 C C . ALA A 1 86 ? -14.619 -3.846 5.926 1.00 89.75 86 ALA A C 1
ATOM 636 O O . ALA A 1 86 ? -13.752 -4.707 6.125 1.00 89.75 86 ALA A O 1
ATOM 637 N N . LEU A 1 87 ? -15.434 -3.403 6.886 1.00 88.31 87 LEU A N 1
ATOM 638 C CA . LEU A 1 87 ? -15.439 -3.992 8.222 1.00 88.31 87 LEU A CA 1
ATOM 639 C C . LEU A 1 87 ? -16.393 -5.182 8.229 1.00 88.31 87 LEU A C 1
ATOM 641 O O . LEU A 1 87 ? -17.556 -5.064 7.852 1.00 88.31 87 LEU A O 1
ATOM 645 N N . VAL A 1 88 ? -15.892 -6.329 8.665 1.00 87.94 88 VAL A N 1
ATOM 646 C CA . VAL A 1 88 ? -16.629 -7.597 8.677 1.00 87.94 88 VAL A CA 1
ATOM 647 C C . VAL A 1 88 ? -16.666 -8.166 10.099 1.00 87.94 88 VAL A C 1
ATOM 649 O O . VAL A 1 88 ? -15.846 -7.765 10.935 1.00 87.94 88 VAL A O 1
ATOM 652 N N . PRO A 1 89 ? -17.591 -9.092 10.422 1.00 88.31 89 PRO A N 1
ATOM 653 C CA . PRO A 1 89 ? -17.644 -9.702 11.747 1.00 88.31 89 PRO A CA 1
ATOM 654 C C . PRO A 1 89 ? -16.290 -10.307 12.166 1.00 88.31 89 PRO A C 1
ATOM 656 O O . PRO A 1 89 ? -15.573 -10.852 11.321 1.00 88.31 89 PRO A O 1
ATOM 659 N N . PRO A 1 90 ? -15.915 -10.242 13.453 1.00 84.06 90 PRO A N 1
ATOM 660 C CA . PRO A 1 90 ? -14.647 -10.789 13.919 1.00 84.06 90 PRO A CA 1
ATOM 661 C C . PRO A 1 90 ? -14.598 -12.305 13.695 1.00 84.06 90 PRO A C 1
ATOM 663 O O . PRO A 1 90 ? -15.557 -13.022 13.975 1.00 84.06 90 PRO A O 1
ATOM 666 N N . GLY A 1 91 ? -13.472 -12.803 13.189 1.00 76.56 91 GLY A N 1
ATOM 667 C CA . GLY A 1 91 ? -13.302 -14.217 12.857 1.00 76.56 91 GLY A CA 1
ATOM 668 C C . GLY A 1 91 ? -13.826 -14.607 11.474 1.00 76.56 91 GLY A C 1
ATOM 669 O O . GLY A 1 91 ? -13.614 -15.752 11.078 1.00 76.56 91 GLY A O 1
ATOM 670 N N . THR A 1 92 ? -14.422 -13.673 10.713 1.00 77.50 92 THR A N 1
ATOM 671 C CA . THR A 1 92 ? -14.727 -13.868 9.278 1.00 77.50 92 THR A CA 1
ATOM 672 C C . THR A 1 92 ? -13.453 -14.198 8.502 1.00 77.50 92 THR A C 1
ATOM 674 O O . THR A 1 92 ? -13.471 -14.973 7.548 1.00 77.50 92 THR A O 1
ATOM 677 N N . ILE A 1 93 ? -12.317 -13.655 8.945 1.00 65.88 93 ILE A N 1
ATOM 678 C CA . ILE A 1 93 ? -11.001 -13.976 8.405 1.00 65.88 93 ILE A CA 1
ATOM 679 C C . ILE A 1 93 ? -10.385 -15.088 9.277 1.00 65.88 93 ILE A C 1
ATOM 681 O O . ILE A 1 93 ? -9.921 -14.838 10.393 1.00 65.88 93 ILE A O 1
ATOM 685 N N . HIS A 1 94 ? -10.390 -16.343 8.804 1.00 55.84 94 HIS A N 1
ATOM 686 C CA . HIS A 1 94 ? -9.808 -17.477 9.541 1.00 55.84 94 HIS A CA 1
ATOM 687 C C . HIS A 1 94 ? -8.315 -17.246 9.859 1.00 55.84 94 HIS A C 1
ATOM 689 O O . HIS A 1 94 ? -7.482 -17.118 8.962 1.00 55.84 94 HIS A O 1
ATOM 695 N N . ARG A 1 95 ? -7.960 -17.254 11.156 1.00 54.56 95 ARG A N 1
ATOM 696 C CA . ARG A 1 95 ? -6.647 -16.851 11.712 1.00 54.56 95 ARG A CA 1
ATOM 697 C C . ARG A 1 95 ? -5.471 -17.839 11.520 1.00 54.56 95 ARG A C 1
ATOM 699 O O . ARG A 1 95 ? -4.519 -17.799 12.301 1.00 54.56 95 ARG A O 1
ATOM 706 N N . THR A 1 96 ? -5.483 -18.662 10.469 1.00 45.22 96 THR A N 1
ATOM 707 C CA . THR A 1 96 ? -4.257 -19.171 9.797 1.00 45.22 96 THR A CA 1
ATOM 708 C C . THR A 1 96 ? -3.717 -18.172 8.761 1.00 45.22 96 THR A C 1
ATOM 710 O O . THR A 1 96 ? -2.601 -18.307 8.278 1.00 45.22 96 THR A O 1
ATOM 713 N N . THR A 1 97 ? -4.500 -17.127 8.508 1.00 45.44 97 THR A N 1
ATOM 714 C CA . THR A 1 97 ? -4.211 -15.873 7.808 1.00 45.44 97 THR A CA 1
ATOM 715 C C . THR A 1 97 ? -4.705 -14.756 8.735 1.00 45.44 97 THR A C 1
ATOM 717 O O . THR A 1 97 ? -5.849 -14.795 9.174 1.00 45.44 97 THR A O 1
ATOM 720 N N . ARG A 1 98 ? -3.855 -13.805 9.142 1.00 34.97 98 ARG A N 1
ATOM 721 C CA . ARG A 1 98 ? -4.224 -12.751 10.120 1.00 34.97 98 ARG A CA 1
ATOM 722 C C . ARG A 1 98 ? -4.163 -11.347 9.501 1.00 34.97 98 ARG A C 1
ATOM 724 O O . ARG A 1 98 ? -3.458 -11.175 8.512 1.00 34.97 98 ARG A O 1
ATOM 731 N N . PRO A 1 99 ? -4.841 -10.338 10.086 1.00 47.84 99 PRO A N 1
ATOM 732 C CA . PRO A 1 99 ? -4.704 -8.942 9.681 1.00 47.84 99 PRO A CA 1
ATOM 733 C C . PRO A 1 99 ? -3.414 -8.363 10.285 1.00 47.84 99 PRO A C 1
ATOM 735 O O . PRO A 1 99 ? -3.046 -8.702 11.411 1.00 47.84 99 PRO A O 1
ATOM 738 N N . GLY A 1 100 ? -2.717 -7.502 9.545 1.00 55.56 100 GLY A N 1
ATOM 739 C CA . GLY A 1 100 ? -1.340 -7.121 9.879 1.00 55.56 100 GLY A CA 1
ATOM 740 C C . GLY A 1 100 ? -0.331 -8.169 9.400 1.00 55.56 100 GLY A C 1
ATOM 741 O O . GLY A 1 100 ? -0.620 -8.936 8.485 1.00 55.56 100 GLY A O 1
ATOM 742 N N . VAL A 1 101 ? 0.876 -8.194 9.969 1.00 40.50 101 VAL A N 1
ATOM 743 C CA . VAL A 1 101 ? 1.903 -9.168 9.560 1.00 40.50 101 VAL A CA 1
ATOM 744 C C . VAL A 1 101 ? 1.437 -10.578 9.942 1.00 40.50 101 VAL A C 1
ATOM 746 O O . VAL A 1 101 ? 1.203 -10.862 11.117 1.00 40.50 101 VAL A O 1
ATOM 749 N N . TYR A 1 102 ? 1.285 -11.460 8.952 1.00 45.72 102 TYR A N 1
ATOM 750 C CA . TYR A 1 102 ? 0.834 -12.840 9.142 1.00 45.72 102 TYR A CA 1
ATOM 751 C C . TYR A 1 102 ? 1.803 -13.848 8.519 1.00 45.72 102 TYR A C 1
ATOM 753 O O . TYR A 1 102 ? 2.565 -13.532 7.606 1.00 45.72 102 TYR A O 1
ATOM 761 N N . TRP A 1 103 ? 1.761 -15.086 9.014 1.00 41.97 103 TRP A N 1
ATOM 762 C CA . TRP A 1 103 ? 2.531 -16.193 8.455 1.00 41.97 103 TRP A CA 1
ATOM 763 C C . TRP A 1 103 ? 1.859 -16.700 7.181 1.00 41.97 103 TRP A C 1
ATOM 765 O O . TRP A 1 103 ? 0.846 -17.387 7.255 1.00 41.97 103 TRP A O 1
ATOM 775 N N . LEU A 1 104 ? 2.432 -16.387 6.018 1.00 45.22 104 LEU A N 1
ATOM 776 C CA . LEU A 1 104 ? 2.009 -16.991 4.750 1.00 45.22 104 LEU A CA 1
ATOM 777 C C . LEU A 1 104 ? 2.323 -18.503 4.723 1.00 45.22 104 LEU A C 1
ATOM 779 O O . LEU A 1 104 ? 1.564 -19.287 4.165 1.00 45.22 104 LEU A O 1
ATOM 783 N N . LEU A 1 105 ? 3.421 -18.914 5.373 1.00 49.72 105 LEU A N 1
ATOM 784 C CA . LEU A 1 105 ? 3.800 -20.305 5.634 1.00 49.72 105 LEU A CA 1
ATOM 785 C C . LEU A 1 105 ? 4.432 -20.397 7.039 1.00 49.72 105 LEU A C 1
ATOM 787 O O . LEU A 1 105 ? 5.477 -19.783 7.260 1.00 49.72 105 LEU A O 1
ATOM 791 N N . PRO A 1 106 ? 3.837 -21.119 8.006 1.00 52.00 106 PRO A N 1
ATOM 792 C CA . PRO A 1 106 ? 4.399 -21.232 9.353 1.00 52.00 106 PRO A CA 1
ATOM 793 C C . PRO A 1 106 ? 5.601 -22.204 9.406 1.00 52.00 106 PRO A C 1
ATOM 795 O O . PRO A 1 106 ? 5.632 -23.189 8.659 1.00 52.00 106 PRO A O 1
ATOM 798 N N . PRO A 1 107 ? 6.584 -21.991 10.305 1.00 52.31 107 PRO A N 1
ATOM 799 C CA . PRO A 1 107 ? 7.714 -22.903 10.476 1.00 52.31 107 PRO A CA 1
ATOM 800 C C . PRO A 1 107 ? 7.258 -24.256 11.045 1.00 52.31 107 PRO A C 1
ATOM 802 O O . PRO A 1 107 ? 6.545 -24.325 12.041 1.00 52.31 107 PRO A O 1
ATOM 805 N N . ARG A 1 108 ? 7.698 -25.353 10.414 1.00 65.62 108 ARG A N 1
ATOM 806 C CA . ARG A 1 108 ? 7.344 -26.737 10.821 1.00 65.62 108 ARG A CA 1
ATOM 807 C C . ARG A 1 108 ? 8.087 -27.259 12.064 1.00 65.62 108 ARG A C 1
ATOM 809 O O . ARG A 1 108 ? 7.807 -28.367 12.505 1.00 65.62 108 ARG A O 1
ATOM 816 N N . GLY A 1 109 ? 9.047 -26.504 12.598 1.00 61.81 109 GLY A N 1
ATOM 817 C CA . GLY A 1 109 ? 9.843 -26.896 13.760 1.00 61.81 109 GLY A CA 1
ATOM 818 C C . GLY A 1 109 ? 10.915 -25.864 14.111 1.00 61.81 109 GLY A C 1
ATOM 819 O O . GLY A 1 109 ? 11.170 -24.930 13.347 1.00 61.81 109 GLY A O 1
ATOM 820 N N . VAL A 1 110 ? 11.544 -26.032 15.274 1.00 50.53 110 VAL A N 1
ATOM 821 C CA . VAL A 1 110 ? 12.630 -25.154 15.734 1.00 50.53 110 VAL A CA 1
ATOM 822 C C . VAL A 1 110 ? 13.814 -25.256 14.767 1.00 50.53 110 VAL A C 1
ATOM 824 O O . VAL A 1 110 ? 14.268 -26.352 14.456 1.00 50.53 110 VAL A O 1
ATOM 827 N N . GLY A 1 111 ? 14.289 -24.112 14.267 1.00 53.91 111 GLY A N 1
ATOM 828 C CA . GLY A 1 111 ? 15.390 -24.045 13.295 1.00 53.91 111 GLY A CA 1
ATOM 829 C C . GLY A 1 111 ? 14.988 -24.270 11.831 1.00 53.91 111 GLY A C 1
ATOM 830 O O . GLY A 1 111 ? 15.851 -24.248 10.957 1.00 53.91 111 GLY A O 1
ATOM 831 N N . HIS A 1 112 ? 13.698 -24.451 11.530 1.00 59.44 112 HIS A N 1
ATOM 832 C CA . HIS A 1 112 ? 13.224 -24.619 10.157 1.00 59.44 112 HIS A CA 1
ATOM 833 C C . HIS A 1 112 ? 13.082 -23.259 9.447 1.00 59.44 112 HIS A C 1
ATOM 835 O O . HIS A 1 112 ? 12.052 -22.593 9.552 1.00 59.44 112 HIS A O 1
ATOM 841 N N . LEU A 1 113 ? 14.141 -22.850 8.742 1.00 67.31 113 LEU A N 1
ATOM 842 C CA . LEU A 1 113 ? 14.226 -21.609 7.961 1.00 67.31 113 LEU A CA 1
ATOM 843 C C . LEU A 1 113 ? 14.112 -21.878 6.452 1.00 67.31 113 LEU A C 1
ATOM 845 O O . LEU A 1 113 ? 14.366 -22.989 5.984 1.00 67.31 113 LEU A O 1
ATOM 849 N N . CYS A 1 114 ? 13.759 -20.848 5.677 1.00 65.56 114 CYS A N 1
ATOM 850 C CA . CYS A 1 114 ? 13.731 -20.930 4.217 1.00 65.56 114 CYS A CA 1
ATOM 851 C C . CYS A 1 114 ? 15.125 -21.238 3.654 1.00 65.56 114 CYS A C 1
ATOM 853 O O . CYS A 1 114 ? 16.103 -20.573 3.999 1.00 65.56 114 CYS A O 1
ATOM 855 N N . ALA A 1 115 ? 15.209 -22.198 2.731 1.00 74.94 115 ALA A N 1
ATOM 856 C CA . ALA A 1 115 ? 16.448 -22.481 2.017 1.00 74.94 115 ALA A CA 1
ATOM 857 C C . ALA A 1 115 ? 16.833 -21.278 1.125 1.00 74.94 115 ALA A C 1
ATOM 859 O O . ALA A 1 115 ? 16.015 -20.873 0.290 1.00 74.94 115 ALA A O 1
ATOM 860 N N . PRO A 1 116 ? 18.063 -20.733 1.224 1.00 64.38 116 PRO A N 1
ATOM 861 C CA . PRO A 1 116 ? 18.483 -19.566 0.439 1.00 64.38 116 PRO A CA 1
ATOM 862 C C . PRO A 1 116 ? 18.299 -19.734 -1.077 1.00 64.38 116 PRO A C 1
ATOM 864 O O . PRO A 1 116 ? 17.868 -18.806 -1.760 1.00 64.38 116 PRO A O 1
ATOM 867 N N . ALA A 1 117 ? 18.542 -20.941 -1.600 1.00 63.00 117 ALA A N 1
ATOM 868 C CA . ALA A 1 117 ? 18.350 -21.257 -3.016 1.00 63.00 117 ALA A CA 1
ATOM 869 C C . ALA A 1 117 ? 16.884 -21.112 -3.475 1.00 63.00 117 ALA A C 1
ATOM 871 O O . ALA A 1 117 ? 16.627 -20.614 -4.570 1.00 63.00 117 ALA A O 1
ATOM 872 N N . GLY A 1 118 ? 15.917 -21.488 -2.628 1.00 58.12 118 GLY A N 1
ATOM 873 C CA . GLY A 1 118 ? 14.488 -21.355 -2.932 1.00 58.12 118 GLY A CA 1
ATOM 874 C C . GLY A 1 118 ? 14.020 -19.898 -2.933 1.00 58.12 118 GLY A C 1
ATOM 875 O O . GLY A 1 118 ? 13.226 -19.501 -3.784 1.00 58.12 118 GLY A O 1
ATOM 876 N N . LEU A 1 119 ? 14.572 -19.073 -2.037 1.00 59.19 119 LEU A N 1
ATOM 877 C CA . LEU A 1 119 ? 14.294 -17.636 -2.019 1.00 59.19 119 LEU A CA 1
ATOM 878 C C . LEU A 1 119 ? 14.832 -16.944 -3.283 1.00 59.19 119 LEU A C 1
ATOM 880 O O . LEU A 1 119 ? 14.145 -16.110 -3.872 1.00 59.19 119 LEU A O 1
ATOM 884 N N . GLY A 1 120 ? 16.024 -17.342 -3.743 1.00 55.41 120 GLY A N 1
ATOM 885 C CA . GLY A 1 120 ? 16.614 -16.839 -4.985 1.00 55.41 120 GLY A CA 1
ATOM 886 C C . GLY A 1 120 ? 15.748 -17.109 -6.222 1.00 55.41 120 GLY A C 1
ATOM 887 O O . GLY A 1 120 ? 15.562 -16.216 -7.048 1.00 55.41 120 GLY A O 1
ATOM 888 N N . GLN A 1 121 ? 15.160 -18.305 -6.328 1.00 55.56 121 GLN A N 1
ATOM 889 C CA . GLN A 1 121 ? 14.268 -18.655 -7.443 1.00 55.56 121 GLN A CA 1
ATOM 890 C C . GLN A 1 121 ? 12.959 -17.854 -7.431 1.00 55.56 121 GLN A C 1
ATOM 892 O O . GLN A 1 121 ? 12.535 -17.368 -8.479 1.00 55.56 121 GLN A O 1
ATOM 897 N N . LEU A 1 122 ? 12.343 -17.668 -6.259 1.00 52.72 122 LEU A N 1
ATOM 898 C CA . LEU A 1 122 ? 11.103 -16.896 -6.121 1.00 52.72 122 LEU A CA 1
ATOM 899 C C . LEU A 1 122 ? 11.287 -15.434 -6.559 1.00 52.72 122 LEU A C 1
ATOM 901 O O . LEU A 1 122 ? 10.465 -14.901 -7.304 1.00 52.72 122 LEU A O 1
ATOM 905 N N . ILE A 1 123 ? 12.391 -14.802 -6.146 1.00 61.91 123 ILE A N 1
ATOM 906 C CA . ILE A 1 123 ? 12.736 -13.429 -6.548 1.00 61.91 123 ILE A CA 1
ATOM 907 C C . ILE A 1 123 ? 12.918 -13.341 -8.069 1.00 61.91 123 ILE A C 1
ATOM 909 O O . ILE A 1 123 ? 12.455 -12.387 -8.694 1.00 61.91 123 ILE A O 1
ATOM 913 N N . HIS A 1 124 ? 13.568 -14.337 -8.675 1.00 60.56 124 HIS A N 1
ATOM 914 C CA . HIS A 1 124 ? 13.787 -14.368 -10.119 1.00 60.56 124 HIS A CA 1
ATOM 915 C C . HIS A 1 124 ? 12.473 -14.485 -10.910 1.00 60.56 124 HIS A C 1
ATOM 917 O O . HIS A 1 124 ? 12.318 -13.830 -11.937 1.00 60.56 124 HIS A O 1
ATOM 923 N N . LEU A 1 125 ? 11.511 -15.268 -10.414 1.00 56.25 125 LEU A N 1
ATOM 924 C CA . LEU A 1 125 ? 10.175 -15.409 -11.003 1.00 56.25 125 LEU A CA 1
ATOM 925 C C . LEU A 1 125 ? 9.343 -14.127 -10.893 1.00 56.25 125 LEU A C 1
ATOM 927 O O . LEU A 1 125 ? 8.758 -13.702 -11.885 1.00 56.25 125 LEU A O 1
ATOM 931 N N . GLY A 1 126 ? 9.328 -13.482 -9.722 1.00 45.94 126 GLY A N 1
ATOM 932 C CA . GLY A 1 126 ? 8.561 -12.249 -9.508 1.00 45.94 126 GLY A CA 1
ATOM 933 C C . GLY A 1 126 ? 8.990 -11.101 -10.426 1.00 45.94 126 GLY A C 1
ATOM 934 O O . GLY A 1 126 ? 8.146 -10.342 -10.895 1.00 45.94 126 GLY A O 1
ATOM 935 N N . ARG A 1 127 ? 10.285 -11.020 -10.756 1.00 57.62 127 ARG A N 1
ATOM 936 C CA . ARG A 1 127 ? 10.812 -10.022 -11.700 1.00 57.62 127 ARG A CA 1
ATOM 937 C C . ARG A 1 127 ? 10.268 -10.188 -13.119 1.00 57.62 127 ARG A C 1
ATOM 939 O O . ARG A 1 127 ? 10.010 -9.187 -13.758 1.00 57.62 127 ARG A O 1
ATOM 946 N N . ARG A 1 128 ? 10.016 -11.420 -13.572 1.00 52.47 128 ARG A N 1
ATOM 947 C CA . ARG A 1 128 ? 9.477 -11.686 -14.921 1.00 52.47 128 ARG A CA 1
ATOM 948 C C . ARG A 1 128 ? 7.983 -11.381 -15.068 1.00 52.47 128 ARG A C 1
ATOM 950 O O . ARG A 1 128 ? 7.501 -11.266 -16.183 1.00 52.47 128 ARG A O 1
ATOM 957 N N . VAL A 1 129 ? 7.239 -11.337 -13.960 1.00 46.84 129 VAL A N 1
ATOM 958 C CA . VAL A 1 129 ? 5.778 -11.108 -13.949 1.00 46.84 129 VAL A CA 1
ATOM 959 C C . VAL A 1 129 ? 5.441 -9.625 -13.739 1.00 46.84 129 VAL A C 1
ATOM 961 O O . VAL A 1 129 ? 4.344 -9.194 -14.077 1.00 46.84 129 VAL A O 1
ATOM 964 N N . GLY A 1 130 ? 6.375 -8.845 -13.185 1.00 39.94 130 GLY A N 1
ATOM 965 C CA . GLY A 1 130 ? 6.235 -7.401 -12.975 1.00 39.94 130 GLY A CA 1
ATOM 966 C C . GLY A 1 130 ? 6.591 -6.528 -14.181 1.00 39.94 130 GLY A C 1
ATOM 967 O O . GLY A 1 130 ? 6.429 -5.314 -14.086 1.00 39.94 130 GLY A O 1
ATOM 968 N N . ASP A 1 131 ? 7.056 -7.111 -15.287 1.00 40.34 131 ASP A N 1
ATOM 969 C CA . ASP A 1 131 ? 7.285 -6.367 -16.524 1.00 40.34 131 ASP A CA 1
ATOM 970 C C . ASP A 1 131 ? 5.934 -6.076 -17.214 1.00 40.34 131 ASP A C 1
ATOM 972 O O . ASP A 1 131 ? 5.192 -7.016 -17.521 1.00 40.34 131 ASP A O 1
ATOM 976 N N . PRO A 1 132 ? 5.567 -4.802 -17.476 1.00 45.12 132 PRO A N 1
ATOM 977 C CA . PRO A 1 132 ? 4.493 -4.493 -18.420 1.00 45.12 132 PRO A CA 1
ATOM 978 C C . PRO A 1 132 ? 4.852 -5.038 -19.817 1.00 45.12 132 PRO A C 1
ATOM 980 O O . PRO A 1 132 ? 6.029 -5.311 -20.074 1.00 45.12 132 PRO A O 1
ATOM 983 N N . PRO A 1 133 ? 3.869 -5.222 -20.729 1.00 43.34 133 PRO A N 1
ATOM 984 C CA . PRO A 1 133 ? 4.146 -5.724 -22.071 1.00 43.34 133 PRO A CA 1
ATOM 985 C C . PRO A 1 133 ? 5.258 -4.885 -22.690 1.00 43.34 133 PRO A C 1
ATOM 987 O O . PRO A 1 133 ? 5.145 -3.664 -22.768 1.00 43.34 133 PRO A O 1
ATOM 990 N N . SER A 1 134 ? 6.345 -5.556 -23.060 1.00 45.94 134 SER A N 1
ATOM 991 C CA . SER A 1 134 ? 7.508 -4.941 -23.674 1.00 45.94 134 SER A CA 1
ATOM 992 C C . SER A 1 134 ? 7.058 -4.266 -24.966 1.00 45.94 134 SER A C 1
ATOM 994 O O . SER A 1 134 ? 6.838 -4.937 -25.974 1.00 45.94 134 SER A O 1
ATOM 996 N N . ASP A 1 135 ? 6.892 -2.945 -24.938 1.00 44.44 135 ASP A N 1
ATOM 997 C CA . ASP A 1 135 ? 7.032 -2.162 -26.154 1.00 44.44 135 ASP A CA 1
ATOM 998 C C . ASP A 1 135 ? 8.492 -2.369 -26.603 1.00 44.44 135 ASP A C 1
ATOM 1000 O O . ASP A 1 135 ? 9.407 -2.178 -25.793 1.00 44.44 135 ASP A O 1
ATOM 1004 N N . PRO A 1 136 ? 8.763 -2.872 -27.821 1.00 44.53 136 PRO A N 1
ATOM 1005 C CA . PRO A 1 136 ? 10.126 -3.160 -28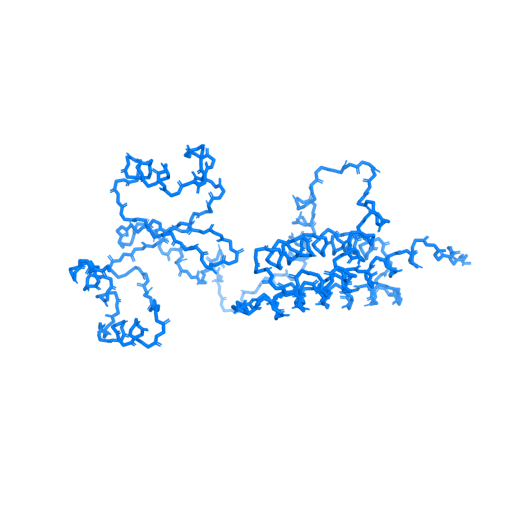.272 1.00 44.53 136 PRO A CA 1
ATOM 1006 C C . PRO A 1 136 ? 11.041 -1.925 -28.321 1.00 44.53 136 PRO A C 1
ATOM 1008 O O . PRO A 1 136 ? 12.253 -2.079 -28.474 1.00 44.53 136 PRO A O 1
ATOM 1011 N N . GLY A 1 137 ? 10.501 -0.716 -28.153 1.00 52.28 137 GLY A N 1
ATOM 1012 C CA . GLY A 1 137 ? 11.265 0.440 -27.700 1.00 52.28 137 GLY A CA 1
ATOM 1013 C C . GLY A 1 137 ? 11.074 0.606 -26.198 1.00 52.28 137 GLY A C 1
ATOM 1014 O O . GLY A 1 137 ? 10.027 1.083 -25.778 1.00 52.28 137 GLY A O 1
ATOM 1015 N N . GLY A 1 138 ? 12.062 0.220 -25.384 1.00 55.19 138 GLY A N 1
ATOM 1016 C CA . GLY A 1 138 ? 12.068 0.538 -23.950 1.00 55.19 138 GLY A CA 1
ATOM 1017 C C . GLY A 1 138 ? 11.830 2.037 -23.682 1.00 55.19 138 GLY A C 1
ATOM 1018 O O . GLY A 1 138 ? 11.822 2.833 -24.621 1.00 55.19 138 GLY A O 1
ATOM 1019 N N . PRO A 1 139 ? 11.642 2.452 -22.415 1.00 63.53 139 PRO A N 1
ATOM 1020 C CA . PRO A 1 139 ? 11.309 3.836 -22.088 1.00 63.53 139 PRO A CA 1
ATOM 1021 C C . PRO A 1 139 ? 12.262 4.803 -22.796 1.00 63.53 139 PRO A C 1
ATOM 1023 O O . PRO A 1 139 ? 13.479 4.694 -22.636 1.00 63.53 139 PRO A O 1
ATOM 1026 N N . ASP A 1 140 ? 11.715 5.726 -23.592 1.00 79.81 140 ASP A N 1
ATOM 1027 C CA . ASP A 1 140 ? 12.511 6.741 -24.279 1.00 79.81 140 ASP A CA 1
ATOM 1028 C C . ASP A 1 140 ? 13.165 7.638 -23.217 1.00 79.81 140 ASP A C 1
ATOM 1030 O O . ASP A 1 140 ? 12.560 8.549 -22.640 1.00 79.81 140 ASP A O 1
ATOM 1034 N N . LEU A 1 141 ? 14.421 7.315 -22.912 1.00 77.69 141 LEU A N 1
ATOM 1035 C CA . LEU A 1 141 ? 15.189 7.948 -21.852 1.00 77.69 141 LEU A CA 1
ATOM 1036 C C . LEU A 1 141 ? 15.430 9.435 -22.142 1.00 77.69 141 LEU A C 1
ATOM 1038 O O . LEU A 1 141 ? 15.646 10.206 -21.205 1.00 77.69 141 LEU A O 1
ATOM 1042 N N . ASP A 1 142 ? 15.415 9.862 -23.408 1.00 77.00 142 ASP A N 1
ATOM 1043 C CA . ASP A 1 142 ? 15.493 11.274 -23.789 1.00 77.00 142 ASP A CA 1
ATOM 1044 C C . ASP A 1 142 ? 14.206 12.007 -23.436 1.00 77.00 142 ASP A C 1
ATOM 1046 O O . ASP A 1 142 ? 14.255 13.077 -22.819 1.00 77.00 142 ASP A O 1
ATOM 1050 N N . VAL A 1 143 ? 13.061 11.393 -23.722 1.00 79.44 143 VAL A N 1
ATOM 1051 C CA . VAL A 1 143 ? 11.750 11.928 -23.347 1.00 79.44 143 VAL A CA 1
ATOM 1052 C C . VAL A 1 143 ? 11.602 12.010 -21.827 1.00 79.44 143 VAL A C 1
ATOM 1054 O O . VAL A 1 143 ? 11.156 13.043 -21.320 1.00 79.44 143 VAL A O 1
ATOM 1057 N N . ILE A 1 144 ? 12.014 10.980 -21.079 1.00 76.50 144 ILE A N 1
ATOM 1058 C CA . ILE A 1 144 ? 11.965 10.993 -19.608 1.00 76.50 144 ILE A CA 1
ATOM 1059 C C . ILE A 1 144 ? 12.875 12.085 -19.037 1.00 76.50 144 ILE A C 1
ATOM 1061 O O . ILE A 1 144 ? 12.422 12.908 -18.238 1.00 76.50 144 ILE A O 1
ATOM 1065 N N . ALA A 1 145 ? 14.136 12.154 -19.476 1.00 79.75 145 ALA A N 1
ATOM 1066 C CA . ALA A 1 145 ? 15.070 13.163 -18.983 1.00 79.75 145 ALA A CA 1
ATOM 1067 C C . ALA A 1 145 ? 14.602 14.589 -19.313 1.00 79.75 145 ALA A C 1
ATOM 1069 O O . ALA A 1 145 ? 14.717 15.480 -18.471 1.00 79.75 145 ALA A O 1
ATOM 1070 N N . GLN A 1 146 ? 14.034 14.808 -20.504 1.00 81.25 146 GLN A N 1
ATOM 1071 C CA . GLN A 1 146 ? 13.486 16.109 -20.881 1.00 81.25 146 GLN A CA 1
ATOM 1072 C C . GLN A 1 146 ? 12.279 16.490 -20.021 1.00 81.25 146 GLN A C 1
ATOM 1074 O O . GLN A 1 146 ? 12.186 17.623 -19.555 1.00 81.25 146 GLN A O 1
ATOM 1079 N N . ARG A 1 147 ? 11.372 15.549 -19.750 1.00 82.56 147 ARG A N 1
ATOM 1080 C CA . ARG A 1 147 ? 10.213 15.790 -18.877 1.00 82.56 147 ARG A CA 1
ATOM 1081 C C . ARG A 1 147 ? 10.633 16.097 -17.439 1.00 82.56 147 ARG A C 1
ATOM 1083 O O . ARG A 1 147 ? 10.044 16.983 -16.825 1.00 82.56 147 ARG A O 1
ATOM 1090 N N . CYS A 1 148 ? 11.663 15.431 -16.917 1.00 81.94 148 CYS A N 1
ATOM 1091 C CA . CYS A 1 148 ? 12.227 15.753 -15.606 1.00 81.94 148 CYS A CA 1
ATOM 1092 C C . CYS A 1 148 ? 12.883 17.143 -15.578 1.00 81.94 148 CYS A C 1
ATOM 1094 O O . CYS A 1 148 ? 12.658 17.880 -14.621 1.00 81.94 148 CYS A O 1
ATOM 1096 N N . ARG A 1 149 ? 13.610 17.545 -16.632 1.00 85.06 149 ARG A N 1
ATOM 1097 C CA . ARG A 1 149 ? 14.172 18.907 -16.740 1.00 85.06 149 ARG A CA 1
ATOM 1098 C C . ARG A 1 149 ? 13.088 19.981 -16.725 1.00 85.06 149 ARG A C 1
ATOM 1100 O O . ARG A 1 149 ? 13.195 20.954 -15.983 1.00 85.06 149 ARG A O 1
ATOM 1107 N N . ASN A 1 150 ? 11.991 19.753 -17.447 1.00 82.81 150 ASN A N 1
ATOM 1108 C CA . ASN A 1 150 ? 10.857 20.677 -17.447 1.00 82.81 150 ASN A CA 1
ATOM 1109 C C . ASN A 1 150 ? 10.263 20.853 -16.034 1.00 82.81 150 ASN A C 1
ATOM 1111 O O . ASN A 1 150 ? 9.862 21.958 -15.672 1.00 82.81 150 ASN A O 1
ATOM 1115 N N . ILE A 1 151 ? 10.230 19.787 -15.220 1.00 80.88 151 ILE A N 1
ATOM 1116 C CA . ILE A 1 151 ? 9.794 19.857 -13.813 1.00 80.88 151 ILE A CA 1
ATOM 1117 C C . ILE A 1 151 ? 10.771 20.698 -12.983 1.00 80.88 151 ILE A C 1
ATOM 1119 O O . ILE A 1 151 ? 10.329 21.514 -12.181 1.00 80.88 151 ILE A O 1
ATOM 1123 N N . THR A 1 152 ? 12.084 20.544 -13.177 1.00 81.50 152 THR A N 1
ATOM 1124 C CA . THR A 1 152 ? 13.084 21.315 -12.420 1.00 81.50 152 THR A CA 1
ATOM 1125 C C . THR A 1 152 ? 13.126 22.795 -12.801 1.00 81.50 152 THR A C 1
ATOM 1127 O O . THR A 1 152 ? 13.326 23.631 -11.925 1.00 81.50 152 THR A O 1
ATOM 1130 N N . GLU A 1 153 ? 12.905 23.122 -14.077 1.00 82.50 153 GLU A N 1
ATOM 1131 C CA . GLU A 1 153 ? 12.996 24.485 -14.620 1.00 82.50 153 GLU A CA 1
ATOM 1132 C C . GLU A 1 153 ? 11.733 25.321 -14.358 1.00 82.50 153 GLU A C 1
ATOM 1134 O O . GLU A 1 153 ? 11.830 26.520 -14.113 1.00 82.50 153 GLU A O 1
ATOM 1139 N N . SER A 1 154 ? 10.550 24.697 -14.310 1.00 74.75 154 SER A N 1
ATOM 1140 C CA . SER A 1 154 ? 9.264 25.392 -14.087 1.00 74.75 154 SER A CA 1
ATOM 1141 C C . SER A 1 154 ? 9.026 25.818 -12.624 1.00 74.75 154 SER A C 1
ATOM 1143 O O . SER A 1 154 ? 7.911 26.172 -12.236 1.00 74.75 154 SER A O 1
ATOM 1145 N N . ALA A 1 155 ? 10.060 25.753 -11.782 1.00 63.00 155 ALA A N 1
ATOM 1146 C CA . ALA A 1 155 ? 9.955 25.873 -10.332 1.00 63.00 155 ALA A CA 1
ATOM 1147 C C . ALA A 1 155 ? 9.514 27.241 -9.829 1.00 63.00 155 ALA A C 1
ATOM 1149 O O . ALA A 1 155 ? 8.734 27.327 -8.883 1.00 63.00 155 ALA A O 1
ATOM 1150 N N . ALA A 1 156 ? 9.995 28.306 -10.466 1.00 62.25 156 ALA A N 1
ATOM 1151 C CA . ALA A 1 156 ? 9.674 29.666 -10.054 1.00 62.25 156 ALA A CA 1
ATOM 1152 C C . ALA A 1 156 ? 8.191 30.006 -10.295 1.00 62.25 156 ALA A C 1
ATOM 1154 O O . ALA A 1 156 ? 7.577 30.692 -9.477 1.00 62.25 156 ALA A O 1
ATOM 1155 N N . ASP A 1 157 ? 7.604 29.461 -11.365 1.00 63.62 157 ASP A N 1
ATOM 1156 C CA . ASP A 1 157 ? 6.246 29.794 -11.805 1.00 63.62 157 ASP A CA 1
ATOM 1157 C C . ASP A 1 157 ? 5.171 28.920 -11.135 1.00 63.62 157 ASP A C 1
ATOM 1159 O O . ASP A 1 157 ? 4.049 29.373 -10.909 1.00 63.62 157 ASP A O 1
ATOM 1163 N N . LEU A 1 158 ? 5.504 27.674 -10.770 1.00 62.06 158 LEU A N 1
ATOM 1164 C CA . LEU A 1 158 ? 4.550 26.685 -10.242 1.00 62.06 158 LEU A CA 1
ATOM 1165 C C . LEU A 1 158 ? 4.540 26.557 -8.710 1.00 62.06 158 LEU A C 1
ATOM 1167 O O . LEU A 1 158 ? 3.621 25.948 -8.161 1.00 62.06 158 LEU A O 1
ATOM 1171 N N . ALA A 1 159 ? 5.511 27.146 -8.002 1.00 61.50 159 ALA A N 1
ATOM 1172 C CA . ALA A 1 159 ? 5.662 27.010 -6.546 1.00 61.50 159 ALA A CA 1
ATOM 1173 C C . ALA A 1 159 ? 4.500 27.583 -5.707 1.00 61.50 159 ALA A C 1
ATOM 1175 O O . ALA A 1 159 ? 4.460 27.370 -4.495 1.00 61.50 159 ALA A O 1
ATOM 1176 N N . HIS A 1 160 ? 3.558 28.297 -6.328 1.00 69.56 160 HIS A N 1
ATOM 1177 C CA . HIS A 1 160 ? 2.420 28.921 -5.649 1.00 69.56 160 HIS A CA 1
ATOM 1178 C C . HIS A 1 160 ? 1.109 28.120 -5.777 1.00 69.56 160 HIS A C 1
ATOM 1180 O O . HIS A 1 160 ? 0.150 28.434 -5.074 1.00 69.56 160 HIS A O 1
ATOM 1186 N N . ASP A 1 161 ? 1.055 27.077 -6.620 1.00 77.75 161 ASP A N 1
ATOM 1187 C CA . ASP A 1 161 ? -0.134 26.231 -6.815 1.00 77.75 161 ASP A CA 1
ATOM 1188 C C . ASP A 1 161 ? 0.118 24.797 -6.314 1.00 77.75 161 ASP A C 1
ATOM 1190 O O . ASP A 1 161 ? 0.859 24.015 -6.916 1.00 77.75 161 ASP A O 1
ATOM 1194 N N . LEU A 1 162 ? -0.548 24.431 -5.211 1.00 72.25 162 LEU A N 1
ATOM 1195 C CA . LEU A 1 162 ? -0.444 23.107 -4.589 1.00 72.25 162 LEU A CA 1
ATOM 1196 C C . LEU A 1 162 ? -0.823 21.972 -5.548 1.00 72.25 162 LEU A C 1
ATOM 1198 O O . LEU A 1 162 ? -0.189 20.922 -5.541 1.00 72.25 162 LEU A O 1
ATOM 1202 N N . ARG A 1 163 ? -1.838 22.175 -6.396 1.00 74.00 163 ARG A N 1
ATOM 1203 C CA . ARG A 1 163 ? -2.315 21.148 -7.331 1.00 74.00 163 ARG A CA 1
ATOM 1204 C C . ARG A 1 163 ? -1.250 20.842 -8.376 1.00 74.00 163 ARG A C 1
ATOM 1206 O O . ARG A 1 163 ? -1.004 19.675 -8.676 1.00 74.00 163 ARG A O 1
ATOM 1213 N N . MET A 1 164 ? -0.600 21.881 -8.896 1.00 72.69 164 MET A N 1
ATOM 1214 C CA . MET A 1 164 ? 0.496 21.733 -9.854 1.00 72.69 164 MET A CA 1
ATOM 1215 C C . MET A 1 164 ? 1.720 21.069 -9.214 1.00 72.69 164 MET A C 1
ATOM 1217 O O . MET A 1 164 ? 2.337 20.205 -9.839 1.00 72.69 164 MET A O 1
ATOM 1221 N N . ALA A 1 165 ? 2.038 21.404 -7.959 1.00 70.06 165 ALA A N 1
ATOM 1222 C CA . ALA A 1 165 ? 3.118 20.769 -7.202 1.00 70.06 165 ALA A CA 1
ATOM 1223 C C . ALA A 1 165 ? 2.847 19.276 -6.922 1.00 70.06 165 ALA A C 1
ATOM 1225 O O . ALA A 1 165 ? 3.732 18.435 -7.115 1.00 70.06 165 ALA A O 1
ATOM 1226 N N . THR A 1 166 ? 1.610 18.919 -6.562 1.00 72.88 166 THR A N 1
ATOM 1227 C CA . THR A 1 166 ? 1.180 17.523 -6.385 1.00 72.88 166 THR A CA 1
ATOM 1228 C C . THR A 1 166 ? 1.267 16.744 -7.702 1.00 72.88 166 THR A C 1
ATOM 1230 O O . THR A 1 166 ? 1.798 15.635 -7.743 1.00 72.88 166 THR A O 1
ATOM 1233 N N . GLU A 1 167 ? 0.794 17.320 -8.810 1.00 73.56 167 GLU A N 1
ATOM 1234 C CA . GLU A 1 167 ? 0.850 16.668 -10.122 1.00 73.56 167 GLU A CA 1
ATOM 1235 C C . GLU A 1 167 ? 2.297 16.488 -10.613 1.00 73.56 167 GLU A C 1
ATOM 1237 O O . GLU A 1 167 ? 2.656 15.435 -11.143 1.00 73.56 167 GLU A O 1
ATOM 1242 N N . ALA A 1 168 ? 3.158 17.488 -10.398 1.00 72.31 168 ALA A N 1
ATOM 1243 C CA . ALA A 1 168 ? 4.588 17.387 -10.675 1.00 72.31 168 ALA A CA 1
ATOM 1244 C C . ALA A 1 168 ? 5.249 16.271 -9.850 1.00 72.31 168 ALA A C 1
ATOM 1246 O O . ALA A 1 168 ? 6.012 15.481 -10.405 1.00 72.31 168 ALA A O 1
ATOM 1247 N N . THR A 1 169 ? 4.897 16.152 -8.566 1.00 73.50 169 THR A N 1
ATOM 1248 C CA . THR A 1 169 ? 5.368 15.075 -7.682 1.00 73.50 169 THR A CA 1
ATOM 1249 C C . THR A 1 169 ? 4.957 13.700 -8.204 1.00 73.50 169 THR A C 1
ATOM 1251 O O . THR A 1 169 ? 5.809 12.825 -8.353 1.00 73.50 169 THR A O 1
ATOM 1254 N N . HIS A 1 170 ? 3.679 13.506 -8.548 1.00 72.69 170 HIS A N 1
ATOM 1255 C CA . HIS A 1 170 ? 3.199 12.235 -9.101 1.00 72.69 170 HIS A CA 1
ATOM 1256 C C . HIS A 1 170 ? 3.888 11.873 -10.421 1.00 72.69 170 HIS A C 1
ATOM 1258 O O . HIS A 1 170 ? 4.287 10.722 -10.605 1.00 72.69 170 HIS A O 1
ATOM 1264 N N . ARG A 1 171 ? 4.084 12.844 -11.323 1.00 75.50 171 ARG A N 1
ATOM 1265 C CA . ARG A 1 171 ? 4.812 12.616 -12.582 1.00 75.50 171 ARG A CA 1
ATOM 1266 C C . ARG A 1 171 ? 6.265 12.218 -12.334 1.00 75.50 171 ARG A C 1
ATOM 1268 O O . ARG A 1 171 ? 6.719 11.224 -12.892 1.00 75.50 171 ARG A O 1
ATOM 1275 N N . ALA A 1 172 ? 6.976 12.951 -11.476 1.00 71.31 172 ALA A N 1
ATOM 1276 C CA . ALA A 1 172 ? 8.363 12.644 -11.133 1.00 71.31 172 ALA A CA 1
ATOM 1277 C C . ALA A 1 172 ? 8.499 11.253 -10.488 1.00 71.31 172 ALA A C 1
ATOM 1279 O O . ALA A 1 172 ? 9.424 10.511 -10.815 1.00 71.31 172 ALA A O 1
ATOM 1280 N N . HIS A 1 173 ? 7.546 10.870 -9.633 1.00 74.38 173 HIS A N 1
ATOM 1281 C CA . HIS A 1 173 ? 7.479 9.536 -9.038 1.00 74.38 173 HIS A CA 1
ATOM 1282 C C . HIS A 1 173 ? 7.293 8.440 -10.100 1.00 74.38 173 HIS A C 1
ATOM 1284 O O . HIS A 1 173 ? 8.012 7.443 -10.074 1.00 74.38 173 HIS A O 1
ATOM 1290 N N . GLY A 1 174 ? 6.378 8.635 -11.058 1.00 72.25 174 GLY A N 1
ATOM 1291 C CA . GLY A 1 174 ? 6.159 7.701 -12.169 1.00 72.25 174 GLY A CA 1
ATOM 1292 C C . GLY A 1 174 ? 7.417 7.481 -13.012 1.00 72.25 174 GLY A C 1
ATOM 1293 O O . GLY A 1 174 ? 7.835 6.342 -13.210 1.00 72.25 174 GLY A O 1
ATOM 1294 N N . TYR A 1 175 ? 8.093 8.564 -13.409 1.00 77.75 175 TYR A N 1
ATOM 1295 C CA . TYR A 1 175 ? 9.343 8.471 -14.170 1.00 77.75 175 TYR A CA 1
ATOM 1296 C C . TYR A 1 175 ? 10.448 7.740 -13.405 1.00 77.75 175 TYR A C 1
ATOM 1298 O O . TYR A 1 175 ? 11.154 6.912 -13.976 1.00 77.75 175 TYR A O 1
ATOM 1306 N N . LEU A 1 176 ? 10.582 7.998 -12.102 1.00 73.94 176 LEU A N 1
ATOM 1307 C CA . LEU A 1 176 ? 11.591 7.336 -11.280 1.00 73.94 176 LEU A CA 1
ATOM 1308 C C . LEU A 1 176 ? 11.321 5.825 -11.142 1.00 73.94 176 LEU A C 1
ATOM 1310 O O . LEU A 1 176 ? 12.264 5.037 -11.079 1.00 73.94 176 LEU A O 1
ATOM 1314 N N . VAL A 1 177 ? 10.052 5.397 -11.143 1.00 73.88 177 VAL A N 1
ATOM 1315 C CA . VAL A 1 177 ? 9.680 3.971 -11.175 1.00 73.88 177 VAL A CA 1
ATOM 1316 C C . VAL A 1 177 ? 10.090 3.316 -12.496 1.00 73.88 177 VAL A C 1
ATOM 1318 O O . VAL A 1 177 ? 10.671 2.229 -12.461 1.00 73.88 177 VAL A O 1
ATOM 1321 N N . GLU A 1 178 ? 9.839 3.971 -13.631 1.00 76.06 178 GLU A N 1
ATOM 1322 C CA . GLU A 1 178 ? 10.220 3.475 -14.963 1.00 76.06 178 GLU A CA 1
ATOM 1323 C C . GLU A 1 178 ? 11.744 3.369 -15.118 1.00 76.06 178 GLU A C 1
ATOM 1325 O O . GLU A 1 178 ? 12.268 2.321 -15.500 1.00 76.06 178 GLU A O 1
ATOM 1330 N N . VAL A 1 179 ? 12.483 4.416 -14.740 1.00 75.81 179 VAL A N 1
ATOM 1331 C CA . VAL A 1 179 ? 13.953 4.428 -14.821 1.00 75.81 179 VAL A CA 1
ATOM 133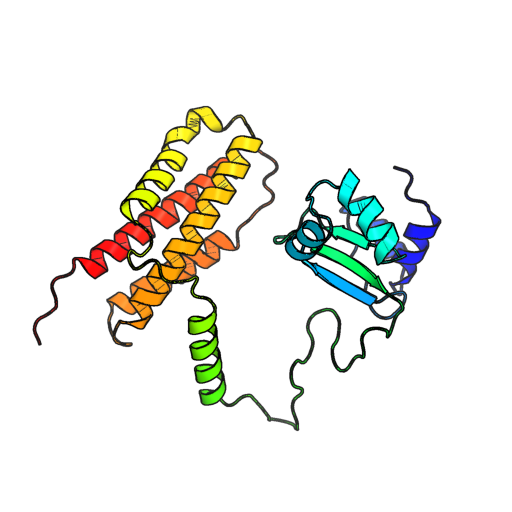2 C C . VAL A 1 179 ? 14.578 3.400 -13.879 1.00 75.81 179 VAL A C 1
ATOM 1334 O O . VAL A 1 179 ? 15.543 2.726 -14.244 1.00 75.81 179 VAL A O 1
ATOM 1337 N N . ARG A 1 180 ? 14.003 3.206 -12.687 1.00 80.62 180 ARG A N 1
ATOM 1338 C CA . ARG A 1 180 ? 14.420 2.139 -11.770 1.00 80.62 180 ARG A CA 1
ATOM 1339 C C . ARG A 1 180 ? 14.245 0.755 -12.394 1.00 80.62 180 ARG A C 1
ATOM 1341 O O . ARG A 1 180 ? 15.099 -0.104 -12.174 1.00 80.62 180 ARG A O 1
ATOM 1348 N N . GLN A 1 181 ? 13.159 0.521 -13.130 1.00 77.00 181 GLN A N 1
ATOM 1349 C CA . GLN A 1 181 ? 12.951 -0.753 -13.818 1.00 77.00 181 GLN A CA 1
ATOM 1350 C C . GLN A 1 181 ? 14.040 -0.974 -14.874 1.00 77.00 181 GLN A C 1
ATOM 1352 O O . GLN A 1 181 ? 14.753 -1.971 -14.800 1.00 77.00 181 GLN A O 1
ATOM 1357 N N . ALA A 1 182 ? 14.293 0.020 -15.730 1.00 76.38 182 ALA A N 1
ATOM 1358 C CA . ALA A 1 182 ? 15.359 -0.052 -16.730 1.00 76.38 182 ALA A CA 1
ATOM 1359 C C . ALA A 1 182 ? 16.759 -0.280 -16.112 1.00 76.38 182 ALA A C 1
ATOM 1361 O O . ALA A 1 182 ? 17.562 -1.054 -16.634 1.00 76.38 182 ALA A O 1
ATOM 1362 N N . LEU A 1 183 ? 17.059 0.344 -14.964 1.00 74.56 183 LEU A N 1
ATOM 1363 C CA . LEU A 1 183 ? 18.293 0.096 -14.204 1.00 74.56 183 LEU A CA 1
ATOM 1364 C C . LEU A 1 183 ? 18.379 -1.337 -13.661 1.00 74.56 183 LEU A C 1
ATOM 1366 O O . LEU A 1 183 ? 19.457 -1.934 -13.689 1.00 74.56 183 LEU A O 1
ATOM 1370 N N . ASN A 1 184 ? 17.274 -1.896 -13.158 1.00 74.38 184 ASN A N 1
ATOM 1371 C CA . ASN A 1 184 ? 17.235 -3.286 -12.700 1.00 74.38 184 ASN A CA 1
ATOM 1372 C C . ASN A 1 184 ? 17.517 -4.259 -13.850 1.00 74.38 184 ASN A C 1
ATOM 1374 O O . ASN A 1 184 ? 18.283 -5.208 -13.659 1.00 74.38 184 ASN A O 1
ATOM 1378 N N . ASP A 1 185 ? 16.949 -3.999 -15.026 1.00 76.50 185 ASP A N 1
ATOM 1379 C CA . ASP A 1 185 ? 17.141 -4.824 -16.218 1.00 76.50 185 ASP A CA 1
ATOM 1380 C C . ASP A 1 185 ? 18.596 -4.771 -16.686 1.00 76.50 185 ASP A C 1
ATOM 1382 O O . ASP A 1 185 ? 19.233 -5.814 -16.860 1.00 76.50 185 ASP A O 1
ATOM 1386 N N . ALA A 1 186 ? 19.168 -3.566 -16.774 1.00 75.00 186 ALA A N 1
ATOM 1387 C CA . ALA A 1 186 ? 20.573 -3.366 -17.115 1.00 75.00 186 ALA A CA 1
ATOM 1388 C C . ALA A 1 186 ? 21.512 -4.070 -16.118 1.00 75.00 186 ALA A C 1
ATOM 1390 O O . ALA A 1 186 ? 22.424 -4.789 -16.523 1.00 75.00 186 ALA A O 1
ATOM 1391 N N . ALA A 1 187 ? 21.276 -3.939 -14.807 1.00 75.06 187 ALA A N 1
ATOM 1392 C CA . ALA A 1 187 ? 22.061 -4.650 -13.794 1.00 75.06 187 ALA A CA 1
ATOM 1393 C C . ALA A 1 187 ? 21.911 -6.175 -13.877 1.00 75.06 187 ALA A C 1
ATOM 1395 O O . ALA A 1 187 ? 22.856 -6.899 -13.556 1.00 75.06 187 ALA A O 1
ATOM 1396 N N . GLY A 1 188 ? 20.737 -6.664 -14.286 1.00 73.88 188 GLY A N 1
ATOM 1397 C CA . GLY A 1 188 ? 20.468 -8.083 -14.503 1.00 73.88 188 GLY A CA 1
ATOM 1398 C C . GLY A 1 188 ? 21.295 -8.687 -15.638 1.00 73.88 188 GLY A C 1
ATOM 1399 O O . GLY A 1 188 ? 21.629 -9.869 -15.575 1.00 73.88 188 GLY A O 1
ATOM 1400 N N . GLN A 1 189 ? 21.670 -7.874 -16.628 1.00 78.25 189 GLN A N 1
ATOM 1401 C CA . GLN A 1 189 ? 22.486 -8.276 -17.777 1.00 78.25 189 GLN A CA 1
ATOM 1402 C C . GLN A 1 189 ? 24.002 -8.195 -17.507 1.00 78.25 189 GLN A C 1
ATOM 1404 O O . GLN A 1 189 ? 24.792 -8.721 -18.288 1.00 78.25 189 GLN A O 1
ATOM 1409 N N . MET A 1 190 ? 24.432 -7.572 -16.402 1.00 78.88 190 MET A N 1
ATOM 1410 C CA . MET A 1 190 ? 25.852 -7.389 -16.075 1.00 78.88 190 MET A CA 1
ATOM 1411 C C . MET A 1 190 ? 26.449 -8.546 -15.253 1.00 78.88 190 MET A C 1
ATOM 1413 O O . MET A 1 190 ? 25.782 -9.079 -14.351 1.00 78.88 190 MET A O 1
ATOM 1417 N N . PRO A 1 191 ? 27.745 -8.868 -15.451 1.00 80.00 191 PRO A N 1
ATOM 1418 C CA . PRO A 1 191 ? 28.477 -9.778 -14.575 1.00 80.00 191 PRO A CA 1
ATOM 1419 C C . PRO A 1 191 ? 28.389 -9.350 -13.097 1.00 80.00 191 PRO A C 1
ATOM 1421 O O . PRO A 1 191 ? 28.375 -8.152 -12.799 1.00 80.00 191 PRO A O 1
ATOM 1424 N N . PRO A 1 192 ? 28.283 -10.300 -12.151 1.00 74.25 192 PRO A N 1
ATOM 1425 C CA . PRO A 1 192 ? 28.103 -10.006 -10.725 1.00 74.25 192 PRO A CA 1
ATOM 1426 C C . PRO A 1 192 ? 29.260 -9.230 -10.092 1.00 74.25 192 PRO A C 1
ATOM 1428 O O . PRO A 1 192 ? 29.044 -8.493 -9.135 1.00 74.25 192 PRO A O 1
ATOM 1431 N N . ASP A 1 193 ? 30.455 -9.374 -10.643 1.00 79.56 193 ASP A N 1
ATOM 1432 C CA . ASP A 1 193 ? 31.706 -8.739 -10.240 1.00 79.56 193 ASP A CA 1
ATOM 1433 C C . ASP A 1 193 ? 32.002 -7.433 -10.996 1.00 79.56 193 ASP A C 1
ATOM 1435 O O . ASP A 1 193 ? 32.949 -6.724 -10.652 1.00 79.56 193 ASP A O 1
ATOM 1439 N N . ALA A 1 194 ? 31.181 -7.063 -11.986 1.00 78.69 194 ALA A N 1
ATOM 1440 C CA . ALA A 1 194 ? 31.387 -5.846 -12.756 1.00 78.69 194 ALA A CA 1
ATOM 1441 C C . ALA A 1 194 ? 31.251 -4.597 -11.856 1.00 78.69 194 ALA A C 1
ATOM 1443 O O . ALA A 1 194 ? 30.178 -4.354 -11.295 1.00 78.69 194 ALA A O 1
ATOM 1444 N N . PRO A 1 195 ? 32.265 -3.710 -11.783 1.00 78.19 195 PRO A N 1
ATOM 1445 C CA . PRO A 1 195 ? 32.182 -2.466 -11.007 1.00 78.19 195 PRO A CA 1
ATOM 1446 C C . PRO A 1 195 ? 31.019 -1.551 -11.429 1.00 78.19 195 PRO A C 1
ATOM 1448 O O . PRO A 1 195 ? 30.509 -0.752 -10.642 1.00 78.19 195 PRO A O 1
ATOM 1451 N N . ALA A 1 196 ? 30.581 -1.661 -12.685 1.00 75.81 196 ALA A N 1
ATOM 1452 C CA . ALA A 1 196 ? 29.387 -1.002 -13.204 1.00 75.81 196 ALA A CA 1
ATOM 1453 C C . ALA A 1 196 ? 28.100 -1.459 -12.492 1.00 75.81 196 ALA A C 1
ATOM 1455 O O . ALA A 1 196 ? 27.274 -0.621 -12.131 1.00 75.81 196 ALA A O 1
ATOM 1456 N N . ARG A 1 197 ? 27.968 -2.756 -12.192 1.00 76.25 197 ARG A N 1
ATOM 1457 C CA . ARG A 1 197 ? 26.789 -3.330 -11.534 1.00 76.25 197 ARG A CA 1
ATOM 1458 C C . ARG A 1 197 ? 26.614 -2.804 -10.111 1.00 76.25 197 ARG A C 1
ATOM 1460 O O . ARG A 1 197 ? 25.508 -2.433 -9.729 1.00 76.25 197 ARG A O 1
ATOM 1467 N N . SER A 1 198 ? 27.701 -2.697 -9.346 1.00 76.06 198 SER A N 1
ATOM 1468 C CA . SER A 1 198 ? 27.670 -2.116 -7.995 1.00 76.06 198 SER A CA 1
ATOM 1469 C C . SER A 1 198 ? 27.202 -0.658 -8.007 1.00 76.06 198 SER A C 1
ATOM 1471 O O . SER A 1 198 ? 26.393 -0.265 -7.168 1.00 76.06 198 SER A O 1
ATOM 1473 N N . ARG A 1 199 ? 27.644 0.137 -8.993 1.00 76.88 199 ARG A N 1
ATOM 1474 C CA . ARG A 1 199 ? 27.188 1.528 -9.166 1.00 76.88 199 ARG A CA 1
ATOM 1475 C C . ARG A 1 199 ? 25.694 1.610 -9.489 1.00 76.88 199 ARG A C 1
ATOM 1477 O O . ARG A 1 199 ? 25.000 2.444 -8.914 1.00 76.88 199 ARG A O 1
ATOM 1484 N N . VAL A 1 200 ? 25.187 0.715 -10.338 1.00 73.69 200 VAL A N 1
ATOM 1485 C CA . VAL A 1 200 ? 23.752 0.637 -10.664 1.00 73.69 200 VAL A CA 1
ATOM 1486 C C . VAL A 1 200 ? 22.912 0.272 -9.441 1.00 73.69 200 VAL A C 1
ATOM 1488 O O . VAL A 1 200 ? 21.917 0.936 -9.162 1.00 73.69 200 VAL A O 1
ATOM 1491 N N . LEU A 1 201 ? 23.326 -0.728 -8.660 1.00 72.12 201 LEU A N 1
ATOM 1492 C CA . LEU A 1 201 ? 22.593 -1.151 -7.460 1.00 72.12 201 LEU A CA 1
ATOM 1493 C C . LEU A 1 201 ? 22.537 -0.060 -6.382 1.00 72.12 201 LEU A C 1
ATOM 1495 O O . LEU A 1 201 ? 21.500 0.118 -5.736 1.00 72.12 201 LEU A O 1
ATOM 1499 N N . LEU A 1 202 ? 23.620 0.703 -6.210 1.00 77.69 202 LEU A N 1
ATOM 1500 C CA . LEU A 1 202 ? 23.629 1.872 -5.327 1.00 77.69 202 LEU A CA 1
ATOM 1501 C C . LEU A 1 202 ? 22.659 2.952 -5.822 1.00 77.69 202 LEU A C 1
ATOM 1503 O O . LEU A 1 202 ? 21.904 3.509 -5.030 1.00 77.69 202 LEU A O 1
ATOM 1507 N N . SER A 1 203 ? 22.621 3.191 -7.134 1.00 74.88 203 SER A N 1
ATOM 1508 C CA . SER A 1 203 ? 21.696 4.145 -7.748 1.00 74.88 203 SER A CA 1
ATOM 1509 C C . SER A 1 203 ? 20.224 3.739 -7.573 1.00 74.88 203 SER A C 1
ATOM 1511 O O . SER A 1 203 ? 19.398 4.569 -7.198 1.00 74.88 203 SER A O 1
ATOM 1513 N N . ILE A 1 204 ? 19.901 2.450 -7.735 1.00 71.06 204 ILE A N 1
ATOM 1514 C CA . ILE A 1 204 ? 18.563 1.889 -7.468 1.00 71.06 204 ILE A CA 1
ATOM 1515 C C . ILE A 1 204 ? 18.179 2.054 -5.994 1.00 71.06 204 ILE A C 1
ATOM 1517 O O . ILE A 1 204 ? 17.047 2.423 -5.683 1.00 71.06 204 ILE A O 1
ATOM 1521 N N . THR A 1 205 ? 19.118 1.785 -5.083 1.00 73.12 205 THR A N 1
ATOM 1522 C CA . THR A 1 205 ? 18.898 1.935 -3.636 1.00 73.12 205 THR A CA 1
ATOM 1523 C C . THR A 1 205 ? 18.547 3.379 -3.287 1.00 73.12 205 THR A C 1
ATOM 1525 O O . THR A 1 205 ? 17.598 3.619 -2.542 1.00 73.12 205 THR A O 1
ATOM 1528 N N . GLU A 1 206 ? 19.255 4.339 -3.881 1.00 76.31 206 GLU A N 1
ATOM 1529 C CA . GLU A 1 206 ? 18.961 5.761 -3.725 1.00 76.31 206 GLU A CA 1
ATOM 1530 C C . GLU A 1 206 ? 17.591 6.137 -4.320 1.00 76.31 206 GLU A C 1
ATOM 1532 O O . GLU A 1 206 ? 16.818 6.816 -3.649 1.00 76.31 206 GLU A O 1
ATOM 1537 N N . ALA A 1 207 ? 17.220 5.615 -5.499 1.00 67.81 207 ALA A N 1
ATOM 1538 C CA . ALA A 1 207 ? 15.867 5.778 -6.060 1.00 67.81 207 ALA A CA 1
ATOM 1539 C C . ALA A 1 207 ? 14.788 5.319 -5.076 1.00 67.81 207 ALA A C 1
ATOM 1541 O O . ALA A 1 207 ? 13.834 6.039 -4.798 1.00 67.81 207 ALA A O 1
ATOM 1542 N N . CYS A 1 208 ? 14.938 4.107 -4.537 1.00 65.44 208 CYS A N 1
ATOM 1543 C CA . CYS A 1 208 ? 13.986 3.526 -3.596 1.00 65.44 208 CYS A CA 1
ATOM 1544 C C . CYS A 1 208 ? 13.881 4.352 -2.315 1.00 65.44 208 CYS A C 1
ATOM 1546 O O . CYS A 1 208 ? 12.780 4.537 -1.797 1.00 65.44 208 CYS A O 1
ATOM 1548 N N . ARG A 1 209 ? 15.007 4.879 -1.824 1.00 76.44 209 ARG A N 1
ATOM 1549 C CA . ARG A 1 209 ? 15.020 5.789 -0.680 1.00 76.44 209 ARG A CA 1
ATOM 1550 C C . ARG A 1 209 ? 14.214 7.051 -0.981 1.00 76.44 209 ARG A C 1
ATOM 1552 O O . ARG A 1 209 ? 13.393 7.437 -0.161 1.00 76.44 209 ARG A O 1
ATOM 1559 N N . GLN A 1 210 ? 14.400 7.654 -2.152 1.00 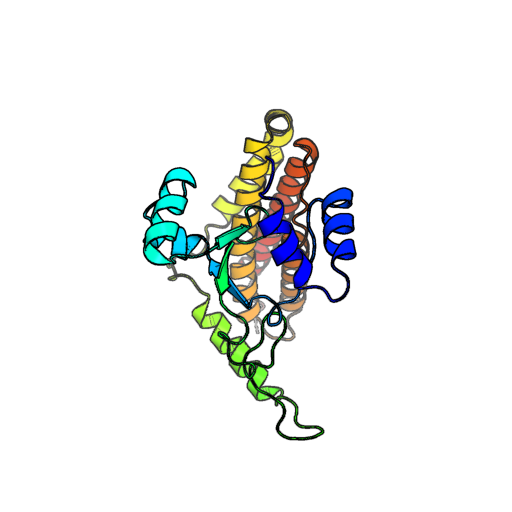69.69 210 GLN A N 1
ATOM 1560 C CA . GLN A 1 210 ? 13.674 8.861 -2.559 1.00 69.69 210 GLN A CA 1
ATOM 1561 C C . GLN A 1 210 ? 12.176 8.599 -2.784 1.00 69.69 210 GLN A C 1
ATOM 1563 O O . GLN A 1 210 ? 11.351 9.391 -2.337 1.00 69.69 210 GLN A O 1
ATOM 1568 N N . LEU A 1 211 ? 11.809 7.457 -3.379 1.00 64.38 211 LEU A N 1
ATOM 1569 C CA . LEU A 1 211 ? 10.414 7.016 -3.533 1.00 64.38 211 LEU A CA 1
ATOM 1570 C C . LEU A 1 211 ? 9.724 6.768 -2.181 1.00 64.38 211 LEU A C 1
ATOM 1572 O O . LEU A 1 211 ? 8.521 6.974 -2.063 1.00 64.38 211 LEU A O 1
ATOM 1576 N N . GLY A 1 212 ? 10.475 6.321 -1.170 1.00 58.19 212 GLY A N 1
ATOM 1577 C CA . GLY A 1 212 ? 9.975 6.091 0.188 1.00 58.19 212 GLY A CA 1
ATOM 1578 C C . GLY A 1 212 ? 9.850 7.354 1.046 1.00 58.19 212 GLY A C 1
ATOM 1579 O O . GLY A 1 212 ? 9.274 7.291 2.129 1.00 58.19 212 GLY A O 1
ATOM 1580 N N . LEU A 1 213 ? 10.369 8.497 0.584 1.00 65.38 213 LEU A N 1
ATOM 1581 C CA . LEU A 1 213 ? 10.314 9.783 1.285 1.00 65.38 213 LEU A CA 1
ATOM 1582 C C . LEU A 1 213 ? 9.088 10.629 0.911 1.00 65.38 213 LEU A C 1
ATOM 1584 O O . LEU A 1 213 ? 9.151 11.851 1.016 1.00 65.38 213 LEU A O 1
ATOM 1588 N N . THR A 1 214 ? 7.971 10.016 0.506 1.00 55.50 214 THR A N 1
ATOM 1589 C CA . THR A 1 214 ? 6.711 10.743 0.286 1.00 55.50 214 THR A CA 1
ATOM 1590 C C . THR A 1 214 ? 6.237 11.360 1.601 1.00 55.50 214 THR A C 1
ATOM 1592 O O . THR A 1 214 ? 5.579 10.703 2.410 1.00 55.50 214 THR A O 1
ATOM 1595 N N . GLN A 1 215 ? 6.611 12.614 1.843 1.00 55.25 215 GLN A N 1
ATOM 1596 C CA . GLN A 1 215 ? 6.094 13.399 2.950 1.00 55.25 215 GLN A CA 1
ATOM 1597 C C . GLN A 1 215 ? 4.799 14.080 2.521 1.00 55.25 215 GLN A C 1
ATOM 1599 O O . GLN A 1 215 ? 4.679 14.594 1.409 1.00 55.25 215 GLN A O 1
ATOM 1604 N N . LYS A 1 216 ? 3.828 14.099 3.434 1.00 54.53 216 LYS A N 1
ATOM 1605 C CA . LYS A 1 216 ? 2.658 14.967 3.344 1.00 54.53 216 LYS A CA 1
ATOM 1606 C C . LYS A 1 216 ? 3.117 16.390 3.658 1.00 54.53 216 LYS A C 1
ATOM 1608 O O . LYS A 1 216 ? 3.008 16.866 4.782 1.00 54.53 216 LYS A O 1
ATOM 1613 N N . GLU A 1 217 ? 3.750 17.014 2.678 1.00 65.12 217 GLU A N 1
ATOM 1614 C CA . GLU A 1 217 ? 4.119 18.417 2.743 1.00 65.12 217 GLU A CA 1
ATOM 1615 C C . GLU A 1 217 ? 2.856 19.218 2.398 1.00 65.12 217 GLU A C 1
ATOM 1617 O O . GLU A 1 217 ? 2.409 19.226 1.256 1.00 65.12 217 GLU A O 1
ATOM 1622 N N . ASP A 1 218 ? 2.222 19.851 3.386 1.00 66.69 218 ASP A N 1
ATOM 1623 C CA . ASP A 1 218 ? 1.013 20.668 3.161 1.00 66.69 218 ASP A CA 1
ATOM 1624 C C . ASP A 1 218 ? 1.353 22.060 2.579 1.00 66.69 218 ASP A C 1
ATOM 1626 O O . ASP A 1 218 ? 0.474 22.884 2.321 1.00 66.69 218 ASP A O 1
ATOM 1630 N N . VAL A 1 219 ? 2.643 22.330 2.356 1.00 76.25 219 VAL A N 1
ATOM 1631 C CA . VAL A 1 219 ? 3.158 23.586 1.812 1.00 76.25 219 VAL A CA 1
ATOM 1632 C C . VAL A 1 219 ? 3.564 23.377 0.343 1.00 76.25 219 VAL A C 1
ATOM 1634 O O . VAL A 1 219 ? 4.444 22.555 0.077 1.00 76.25 219 VAL A O 1
ATOM 1637 N N . PRO A 1 220 ? 2.999 24.133 -0.621 1.00 71.19 220 PRO A N 1
ATOM 1638 C CA . PRO A 1 220 ? 3.292 23.980 -2.053 1.00 71.19 220 PRO A CA 1
ATOM 1639 C C . PRO A 1 220 ? 4.785 24.027 -2.400 1.00 71.19 220 PRO A C 1
ATOM 1641 O O . PRO A 1 220 ? 5.265 23.225 -3.197 1.00 71.19 220 PRO A O 1
ATOM 1644 N N . SER A 1 221 ? 5.540 24.925 -1.759 1.00 70.81 221 SER A N 1
ATOM 1645 C CA . SER A 1 221 ? 6.984 25.065 -1.978 1.00 70.81 221 SER A CA 1
ATOM 1646 C C . SER A 1 221 ? 7.782 23.845 -1.518 1.00 70.81 221 SER A C 1
ATOM 1648 O O . SER A 1 221 ? 8.789 23.505 -2.134 1.00 70.81 221 SER A O 1
ATOM 1650 N N . GLN A 1 222 ? 7.322 23.159 -0.469 1.00 77.69 222 GLN A N 1
ATOM 1651 C CA . GLN A 1 222 ? 7.927 21.918 -0.001 1.00 77.69 222 GLN A CA 1
ATOM 1652 C C . GLN A 1 222 ? 7.633 20.787 -0.996 1.00 77.69 222 GLN A C 1
ATOM 1654 O O . GLN A 1 222 ? 8.587 20.208 -1.518 1.00 77.69 222 GLN A O 1
ATOM 1659 N N . GLN A 1 223 ? 6.359 20.579 -1.376 1.00 73.31 223 GLN A N 1
ATOM 1660 C CA . GLN A 1 223 ? 5.991 19.551 -2.367 1.00 73.31 223 GLN A CA 1
ATOM 1661 C C . GLN A 1 223 ? 6.737 19.735 -3.686 1.00 73.31 223 GLN A C 1
ATOM 1663 O O . GLN A 1 223 ? 7.197 18.772 -4.297 1.00 73.31 223 GLN A O 1
ATOM 1668 N N . PHE A 1 224 ? 6.892 20.984 -4.125 1.00 77.56 224 PHE A N 1
ATOM 1669 C CA . PHE A 1 224 ? 7.639 21.277 -5.334 1.00 77.56 224 PHE A CA 1
ATOM 1670 C C . PHE A 1 224 ? 9.127 20.936 -5.178 1.00 77.56 224 PHE A C 1
ATOM 1672 O O . PHE A 1 224 ? 9.705 20.287 -6.049 1.00 77.56 224 PHE A O 1
ATOM 1679 N N . ALA A 1 225 ? 9.738 21.279 -4.041 1.00 79.69 225 ALA A N 1
ATOM 1680 C CA . ALA A 1 225 ? 11.103 20.864 -3.737 1.00 79.69 225 ALA A CA 1
ATOM 1681 C C . ALA A 1 225 ? 11.242 19.328 -3.696 1.00 79.69 225 ALA A C 1
ATOM 1683 O O . ALA A 1 225 ? 12.280 18.795 -4.089 1.00 79.69 225 ALA A O 1
ATOM 1684 N N . HIS A 1 226 ? 10.217 18.591 -3.255 1.00 80.44 226 HIS A N 1
ATOM 1685 C CA . HIS A 1 226 ? 10.201 17.129 -3.337 1.00 80.44 226 HIS A CA 1
ATOM 1686 C C . HIS A 1 226 ? 10.128 16.625 -4.785 1.00 80.44 226 HIS A C 1
ATOM 1688 O O . HIS A 1 226 ? 10.928 15.764 -5.162 1.00 80.44 226 HIS A O 1
ATOM 1694 N N . ALA A 1 227 ? 9.254 17.200 -5.616 1.00 75.94 227 ALA A N 1
ATOM 1695 C CA . ALA A 1 227 ? 9.178 16.895 -7.044 1.00 75.94 227 ALA A CA 1
ATOM 1696 C C . ALA A 1 227 ? 10.516 17.142 -7.764 1.00 75.94 227 ALA A C 1
ATOM 1698 O O . ALA A 1 227 ? 10.943 16.306 -8.561 1.00 75.94 227 ALA A O 1
ATOM 1699 N N . GLN A 1 228 ? 11.208 18.243 -7.449 1.00 79.88 228 GLN A N 1
ATOM 1700 C CA . GLN A 1 228 ? 12.535 18.549 -7.993 1.00 79.88 228 GLN A CA 1
ATOM 1701 C C . GLN A 1 228 ? 13.569 17.495 -7.598 1.00 79.88 228 GLN A C 1
ATOM 1703 O O . GLN A 1 228 ? 14.242 16.964 -8.475 1.00 79.88 228 GLN A O 1
ATOM 1708 N N . ARG A 1 229 ? 13.638 17.111 -6.315 1.00 82.94 229 ARG A N 1
ATOM 1709 C CA . ARG A 1 229 ? 14.555 16.050 -5.855 1.00 82.94 229 ARG A CA 1
ATOM 1710 C C . ARG A 1 229 ? 14.316 14.725 -6.585 1.00 82.94 229 ARG A C 1
ATOM 1712 O O . ARG A 1 229 ? 15.272 14.051 -6.966 1.00 82.94 229 ARG A O 1
ATOM 1719 N N . LEU A 1 230 ? 13.051 14.350 -6.800 1.00 78.81 230 LEU A N 1
ATOM 1720 C CA . LEU A 1 230 ? 12.692 13.146 -7.560 1.00 78.81 230 LEU A CA 1
ATOM 1721 C C . LEU A 1 230 ? 13.104 13.261 -9.037 1.00 78.81 230 LEU A C 1
ATOM 1723 O O . LEU A 1 230 ? 13.664 12.316 -9.593 1.00 78.81 230 LEU A O 1
ATOM 1727 N N . ALA A 1 231 ? 12.866 14.415 -9.663 1.00 77.50 231 ALA A N 1
ATOM 1728 C CA . ALA A 1 231 ? 13.225 14.671 -11.055 1.00 77.50 231 ALA A CA 1
ATOM 1729 C C . ALA A 1 231 ? 14.749 14.695 -11.277 1.00 77.50 231 ALA A C 1
ATOM 1731 O O . ALA A 1 231 ? 15.234 14.076 -12.221 1.00 77.50 231 ALA A O 1
ATOM 1732 N N . GLU A 1 232 ? 15.515 15.332 -10.391 1.00 83.88 232 GLU A N 1
ATOM 1733 C CA . GLU A 1 232 ? 16.984 15.333 -10.409 1.00 83.88 232 GLU A CA 1
ATOM 1734 C C . GLU A 1 232 ? 17.552 13.921 -10.237 1.00 83.88 232 GLU A C 1
ATOM 1736 O O . GLU A 1 232 ? 18.452 13.515 -10.976 1.00 83.88 232 GLU A O 1
ATOM 1741 N N . CYS A 1 233 ? 16.986 13.140 -9.308 1.00 81.94 233 CYS A N 1
ATOM 1742 C CA . CYS A 1 233 ? 17.351 11.737 -9.115 1.00 81.94 233 CYS A CA 1
ATOM 1743 C C . CYS A 1 233 ? 17.116 10.923 -10.397 1.00 81.94 233 CYS A C 1
ATOM 1745 O O . CYS A 1 233 ? 18.001 10.187 -10.836 1.00 81.94 233 CYS A O 1
ATOM 1747 N N . CYS A 1 234 ? 15.964 11.118 -11.042 1.00 79.25 234 CYS A N 1
ATOM 1748 C CA . CYS A 1 234 ? 15.626 10.479 -12.309 1.00 79.25 234 CYS A CA 1
ATOM 1749 C C . CYS A 1 234 ? 16.618 10.855 -13.430 1.00 79.25 234 CYS A C 1
ATOM 1751 O O . CYS A 1 234 ? 17.138 9.978 -14.119 1.00 79.25 234 CYS A O 1
ATOM 1753 N N . ILE A 1 235 ? 16.971 12.140 -13.572 1.00 81.62 235 ILE A N 1
ATOM 1754 C CA . ILE A 1 235 ? 17.953 12.611 -14.568 1.00 81.62 235 ILE A CA 1
ATOM 1755 C C . ILE A 1 235 ? 19.327 11.968 -14.343 1.00 81.62 235 ILE A C 1
ATOM 1757 O O . ILE A 1 235 ? 19.941 11.479 -15.295 1.00 81.62 235 ILE A O 1
ATOM 1761 N N . ALA A 1 236 ? 19.807 11.932 -13.096 1.00 83.38 236 ALA A N 1
ATOM 1762 C CA . ALA A 1 236 ? 21.090 11.315 -12.758 1.00 83.38 236 ALA A CA 1
ATOM 1763 C C . ALA A 1 236 ? 21.117 9.817 -13.111 1.00 83.38 236 ALA A C 1
ATOM 1765 O O . ALA A 1 236 ? 22.126 9.297 -13.591 1.00 83.38 236 ALA A O 1
ATOM 1766 N N . GLN A 1 237 ? 19.994 9.126 -12.920 1.00 80.62 237 GLN A N 1
ATOM 1767 C CA . GLN A 1 237 ? 19.838 7.714 -13.256 1.00 80.62 237 GLN A CA 1
ATOM 1768 C C . GLN A 1 237 ? 19.789 7.450 -14.758 1.00 80.62 237 GLN A C 1
ATOM 1770 O O . GLN A 1 237 ? 20.419 6.505 -15.233 1.00 80.62 237 GLN A O 1
ATOM 1775 N N . VAL A 1 238 ? 19.106 8.308 -15.517 1.00 80.38 238 VAL A N 1
ATOM 1776 C CA . VAL A 1 238 ? 19.131 8.253 -16.981 1.00 80.38 238 VAL A CA 1
ATOM 1777 C C . VAL A 1 238 ? 20.552 8.460 -17.509 1.00 80.38 238 VAL A C 1
ATOM 1779 O O . VAL A 1 238 ? 20.994 7.714 -18.382 1.00 80.38 238 VAL A O 1
ATOM 1782 N N . ALA A 1 239 ? 21.295 9.432 -16.972 1.00 82.56 239 ALA A N 1
ATOM 1783 C CA . ALA A 1 239 ? 22.683 9.669 -17.368 1.00 82.56 239 ALA A CA 1
ATOM 1784 C C . ALA A 1 239 ? 23.580 8.454 -17.071 1.00 82.56 239 ALA A C 1
ATOM 1786 O O . ALA A 1 239 ? 24.403 8.071 -17.905 1.00 82.56 239 ALA A O 1
ATOM 1787 N N . LEU A 1 240 ? 23.380 7.808 -15.917 1.00 80.25 240 LEU A N 1
ATOM 1788 C CA . LEU A 1 240 ? 24.063 6.563 -15.577 1.00 80.25 240 LEU A CA 1
ATOM 1789 C C . LEU A 1 240 ? 23.740 5.449 -16.584 1.00 80.25 240 LEU A C 1
ATOM 1791 O O . LEU A 1 240 ? 24.665 4.805 -17.067 1.00 80.25 240 LEU A O 1
ATOM 1795 N N . LEU A 1 241 ? 22.462 5.243 -16.925 1.00 77.06 241 LEU A N 1
ATOM 1796 C CA . LEU A 1 241 ? 22.042 4.251 -17.923 1.00 77.06 241 LEU A CA 1
ATOM 1797 C C . LEU A 1 241 ? 22.713 4.480 -19.280 1.00 77.06 241 LEU A C 1
ATOM 1799 O O . LEU A 1 241 ? 23.248 3.537 -19.855 1.00 77.06 241 LEU A O 1
ATOM 1803 N N . ARG A 1 242 ? 22.752 5.724 -19.768 1.00 80.25 242 ARG A N 1
ATOM 1804 C CA . ARG A 1 242 ? 23.417 6.050 -21.043 1.00 80.25 242 ARG A CA 1
ATOM 1805 C C . ARG A 1 242 ? 24.897 5.724 -21.018 1.00 80.25 242 ARG A C 1
ATOM 1807 O O . ARG A 1 242 ? 25.376 5.035 -21.908 1.00 80.25 242 ARG A O 1
ATOM 1814 N N . GLY A 1 243 ? 25.596 6.126 -19.956 1.00 80.69 243 GLY A N 1
ATOM 1815 C CA . GLY A 1 243 ? 27.016 5.817 -19.798 1.00 80.69 243 GLY A CA 1
ATOM 1816 C C . GLY A 1 243 ? 27.315 4.315 -19.757 1.00 80.69 243 GLY A C 1
ATOM 1817 O O . GLY A 1 243 ? 28.442 3.917 -20.031 1.00 80.69 243 GLY A O 1
ATOM 1818 N N . LEU A 1 244 ? 26.328 3.476 -19.429 1.00 77.25 244 LEU A N 1
ATOM 1819 C CA . LEU A 1 244 ? 26.454 2.018 -19.463 1.00 77.25 244 LEU A CA 1
ATOM 1820 C C . LEU A 1 244 ? 26.182 1.436 -20.853 1.00 77.25 244 LEU A C 1
ATOM 1822 O O . LEU A 1 244 ? 26.837 0.466 -21.220 1.00 77.25 244 LEU A O 1
ATOM 1826 N N . VAL A 1 245 ? 25.250 2.018 -21.614 1.00 75.75 245 VAL A N 1
ATOM 1827 C CA . VAL A 1 245 ? 24.937 1.605 -22.995 1.00 75.75 245 VAL A CA 1
ATOM 1828 C C . VAL A 1 245 ? 26.024 2.055 -23.977 1.00 75.75 245 VAL A C 1
ATOM 1830 O O . VAL A 1 245 ? 26.378 1.313 -24.886 1.00 75.75 245 VAL A O 1
ATOM 1833 N N . GLU A 1 246 ? 26.567 3.257 -23.789 1.00 76.50 246 GLU A N 1
ATOM 1834 C CA . GLU A 1 246 ? 27.567 3.869 -24.675 1.00 76.50 246 GLU A CA 1
ATOM 1835 C C . GLU A 1 246 ? 29.009 3.450 -24.348 1.00 76.50 246 GLU A C 1
ATOM 1837 O O . GLU A 1 246 ? 29.920 3.714 -25.136 1.00 76.50 246 GLU A O 1
ATOM 1842 N N . ALA A 1 247 ? 29.246 2.808 -23.197 1.00 71.94 247 ALA A N 1
ATOM 1843 C CA . ALA A 1 247 ? 30.574 2.320 -22.850 1.00 71.94 247 ALA A CA 1
ATOM 1844 C C . ALA A 1 247 ? 31.048 1.317 -23.919 1.00 71.94 247 ALA A C 1
ATOM 1846 O O . ALA A 1 247 ? 30.350 0.332 -24.177 1.00 71.94 247 ALA A O 1
ATOM 1847 N N . PRO A 1 248 ? 32.224 1.529 -24.541 1.00 58.88 248 PRO A N 1
ATOM 1848 C CA . PRO A 1 248 ? 32.737 0.600 -25.533 1.00 58.88 248 PRO A CA 1
ATOM 1849 C C . PRO A 1 248 ? 32.871 -0.776 -24.888 1.00 58.88 248 PRO A C 1
ATOM 1851 O O . PRO A 1 248 ? 33.401 -0.893 -23.778 1.00 58.88 248 PRO A O 1
ATOM 1854 N N . ALA A 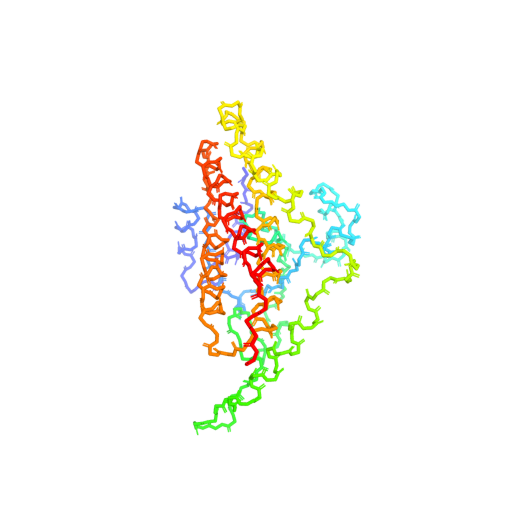1 249 ? 32.379 -1.808 -25.577 1.00 56.94 249 ALA A N 1
ATOM 1855 C CA . ALA A 1 249 ? 32.572 -3.185 -25.157 1.00 56.94 249 ALA A CA 1
ATOM 1856 C C . ALA A 1 249 ? 34.070 -3.390 -24.909 1.00 56.94 249 ALA A C 1
ATOM 1858 O O . ALA A 1 249 ? 34.879 -3.251 -25.829 1.00 56.94 249 ALA A O 1
ATOM 1859 N N . VAL A 1 250 ? 34.438 -3.641 -23.653 1.00 51.16 250 VAL A N 1
ATOM 1860 C CA . VAL A 1 250 ? 35.820 -3.956 -23.298 1.00 51.16 250 VAL A CA 1
ATOM 1861 C C . VAL A 1 250 ? 36.177 -5.211 -24.099 1.00 51.16 250 VAL A C 1
ATOM 1863 O O . VAL A 1 250 ? 35.472 -6.214 -23.952 1.00 51.16 250 VAL A O 1
ATOM 1866 N N . PRO A 1 251 ? 37.171 -5.161 -25.007 1.00 45.59 251 PRO A N 1
ATOM 1867 C CA . PRO A 1 251 ? 37.548 -6.343 -25.764 1.00 45.59 251 PRO A CA 1
ATOM 1868 C C . PRO A 1 251 ? 38.047 -7.434 -24.798 1.00 45.59 251 PRO A C 1
ATOM 1870 O O . PRO A 1 251 ? 38.579 -7.092 -23.738 1.00 45.59 251 PRO A O 1
ATOM 1873 N N . PRO A 1 252 ? 37.822 -8.715 -25.141 1.00 53.16 252 PRO A N 1
ATOM 1874 C CA . PRO A 1 252 ? 38.130 -9.856 -24.281 1.00 53.16 252 PRO A CA 1
ATOM 1875 C C . PRO A 1 252 ? 39.620 -9.986 -23.948 1.00 53.16 252 PRO A C 1
ATOM 1877 O O . PRO A 1 252 ? 40.461 -9.584 -24.786 1.00 53.16 252 PRO A O 1
#